Protein AF-A0A8X6SVE3-F1 (afdb_monomer_lite)

Sequence (339 aa):
MFLNIIKLKSNNCYRHTCLKQQTVNIELDIALTDDEPIFHKPRRLPFAERDTVDAQVNKWVENGIVEPCSFPYASQVVTNAFWAKYLSFHLYAVRKCHFPKSIVLPYMDDVIPAANESEGLEYLKNVLEVACDYRLEINFFKCQFLHNTIEFLGHIIENGRLFPSPSKTKAGINYPDLKNIKDIRQFLGLTGYFRKFLPSYSTIARPLSELFRTSFKIITDCDALVKMLSKKELNPRLARWALCLQEFNCTIVHRTGSKMAHVDALSRPSHCMLIQNSVHIQFLKAQQADHQITAIKTLLETTPHDSHIVKNKLLYKTVNVTDLLVVPDEMQANIQKST

pLDDT: mean 71.95, std 15.88, range [24.47, 91.56]

Structure (mmCIF, N/CA/C/O backbone):
data_AF-A0A8X6SVE3-F1
#
_entry.id   AF-A0A8X6SVE3-F1
#
loop_
_atom_site.group_PDB
_atom_site.id
_atom_site.type_symbol
_atom_site.label_atom_id
_atom_site.label_alt_id
_atom_site.label_comp_id
_atom_site.label_asym_id
_atom_site.label_entity_id
_atom_site.label_seq_id
_atom_site.pdbx_PDB_ins_code
_atom_site.Cartn_x
_atom_site.Cartn_y
_atom_site.Cartn_z
_atom_site.occupancy
_atom_site.B_iso_or_equiv
_atom_site.auth_seq_id
_atom_site.auth_comp_id
_atom_site.auth_asym_id
_atom_site.auth_atom_id
_atom_site.pdbx_PDB_model_num
ATOM 1 N N . MET A 1 1 ? -32.637 18.628 19.590 1.00 40.69 1 MET A N 1
ATOM 2 C CA . MET A 1 1 ? -32.093 17.269 19.346 1.00 40.69 1 MET A CA 1
ATOM 3 C C . MET A 1 1 ? -30.567 17.204 19.366 1.00 40.69 1 MET A C 1
ATOM 5 O O . MET A 1 1 ? -30.058 16.324 20.042 1.00 40.69 1 MET A O 1
ATOM 9 N N . PHE A 1 2 ? -29.827 18.150 18.769 1.00 29.88 2 PHE A N 1
ATOM 10 C CA . PHE A 1 2 ? -28.367 18.292 18.979 1.00 29.88 2 PHE A CA 1
ATOM 11 C C . PHE A 1 2 ? -27.959 18.339 20.468 1.00 29.88 2 PHE A C 1
ATOM 13 O O . PHE A 1 2 ? -26.977 17.727 20.878 1.00 29.88 2 PHE A O 1
ATOM 20 N N . LEU A 1 3 ? -28.790 18.971 21.303 1.00 30.09 3 LEU A N 1
ATOM 21 C CA . LEU A 1 3 ? -28.667 18.974 22.766 1.00 30.09 3 LEU A CA 1
ATOM 22 C C . LEU A 1 3 ? -28.686 17.570 23.410 1.00 30.09 3 LEU A C 1
ATOM 24 O O . LEU A 1 3 ? -28.114 17.405 24.480 1.00 30.09 3 LEU A O 1
ATOM 28 N N . ASN A 1 4 ? -29.287 16.551 22.781 1.00 41.62 4 ASN A N 1
ATOM 29 C CA . ASN A 1 4 ? -29.301 15.180 23.315 1.00 41.62 4 ASN A CA 1
ATOM 30 C C . ASN A 1 4 ? -28.007 14.411 23.003 1.00 41.62 4 ASN A C 1
ATOM 32 O O . ASN A 1 4 ? -27.565 13.630 23.839 1.00 41.62 4 ASN A O 1
ATOM 36 N N . ILE A 1 5 ? -27.353 14.681 21.868 1.00 45.59 5 ILE A N 1
ATOM 37 C CA . ILE A 1 5 ? -26.004 14.157 21.576 1.00 45.59 5 ILE A CA 1
ATOM 38 C C . ILE A 1 5 ? -24.988 14.778 22.549 1.00 45.59 5 ILE A C 1
ATOM 40 O O . ILE A 1 5 ? -24.111 14.096 23.072 1.00 45.59 5 ILE A O 1
ATOM 44 N N . ILE A 1 6 ? -25.165 16.058 22.889 1.00 42.84 6 ILE A N 1
ATOM 45 C CA . ILE A 1 6 ? -24.369 16.726 23.929 1.00 42.84 6 ILE A CA 1
ATOM 46 C C . ILE A 1 6 ? -24.675 16.152 25.328 1.00 42.84 6 ILE A C 1
ATOM 48 O O . ILE A 1 6 ? -23.758 16.015 26.132 1.00 42.84 6 ILE A O 1
ATOM 52 N N . LYS A 1 7 ? -25.919 15.740 25.619 1.00 38.53 7 LYS A N 1
ATOM 53 C CA . LYS A 1 7 ? -26.263 15.023 26.867 1.00 38.53 7 LYS A CA 1
ATOM 54 C C . LYS A 1 7 ? -25.687 13.604 26.941 1.00 38.53 7 LYS A C 1
ATOM 56 O O . LYS A 1 7 ? -25.363 13.153 28.034 1.00 38.53 7 LYS A O 1
ATOM 61 N N . LEU A 1 8 ? -25.481 12.907 25.820 1.00 45.22 8 LEU A N 1
ATOM 62 C CA . LEU A 1 8 ? -24.711 11.653 25.830 1.00 45.22 8 LEU A CA 1
ATOM 63 C C . LEU A 1 8 ? -23.275 11.894 26.309 1.00 45.22 8 LEU A C 1
ATOM 65 O O . LEU A 1 8 ? -22.747 11.080 27.054 1.00 45.22 8 LEU A O 1
ATOM 69 N N . LYS A 1 9 ? -22.695 13.059 25.996 1.00 42.47 9 LYS A N 1
ATOM 70 C CA . LYS A 1 9 ? -21.396 13.510 26.520 1.00 42.47 9 LYS A CA 1
ATOM 71 C C . LYS A 1 9 ? -21.379 13.710 28.047 1.00 42.47 9 LYS A C 1
ATOM 73 O O . LYS A 1 9 ? -20.303 13.661 28.634 1.00 42.47 9 LYS A O 1
ATOM 78 N N . SER A 1 10 ? -22.531 13.957 28.691 1.00 37.75 10 SER A N 1
ATOM 79 C CA . SER A 1 10 ? -22.629 14.136 30.153 1.00 37.75 10 SER A CA 1
ATOM 80 C C . SER A 1 10 ? -22.867 12.836 30.922 1.00 37.75 10 SER A C 1
ATOM 82 O O . SER A 1 10 ? -22.587 12.780 32.117 1.00 37.75 10 SER A O 1
ATOM 84 N N . ASN A 1 11 ? -23.352 11.785 30.256 1.00 45.09 11 ASN A N 1
ATOM 85 C CA . ASN A 1 11 ? -23.297 10.438 30.808 1.00 45.09 11 ASN A CA 1
ATOM 86 C C . ASN A 1 11 ? -21.864 9.935 30.601 1.00 45.09 11 ASN A C 1
ATOM 88 O O . ASN A 1 11 ? -21.347 10.001 29.494 1.00 45.09 11 ASN A O 1
ATOM 92 N N . ASN A 1 12 ? -21.210 9.467 31.664 1.00 47.34 12 ASN A N 1
ATOM 93 C CA . ASN A 1 12 ? -19.794 9.063 31.767 1.00 47.34 12 ASN A CA 1
ATOM 94 C C . ASN A 1 12 ? -19.231 8.081 30.699 1.00 47.34 12 ASN A C 1
ATOM 96 O O . ASN A 1 12 ? -18.109 7.606 30.863 1.00 47.34 12 ASN A O 1
ATOM 100 N N . CYS A 1 13 ? -19.975 7.759 29.643 1.00 44.16 13 CYS A N 1
ATOM 101 C CA . CYS A 1 13 ? -19.648 6.826 28.572 1.00 44.16 13 CYS A CA 1
ATOM 102 C C . CYS A 1 13 ? -18.616 7.362 27.567 1.00 44.16 13 CYS A C 1
ATOM 104 O O . CYS A 1 13 ? -17.888 6.575 26.979 1.00 44.16 13 CYS A O 1
ATOM 106 N N . TYR A 1 14 ? -18.508 8.682 27.387 1.00 51.91 14 TYR A N 1
ATOM 107 C CA . TYR A 1 14 ? -17.603 9.280 26.397 1.00 51.91 14 TYR A CA 1
ATOM 108 C C . TYR A 1 14 ? -16.537 10.126 27.081 1.00 51.91 14 TYR A C 1
ATOM 110 O O . TYR A 1 14 ? -16.605 11.358 27.116 1.00 51.91 14 TYR A O 1
ATOM 118 N N . ARG A 1 15 ? -15.557 9.452 27.684 1.00 47.19 15 ARG A N 1
ATOM 119 C CA . ARG A 1 15 ? -14.394 10.122 28.269 1.00 47.19 15 ARG A CA 1
ATOM 120 C C . ARG A 1 15 ? -13.409 10.509 27.172 1.00 47.19 15 ARG A C 1
ATOM 122 O O . ARG A 1 15 ? -13.257 9.826 26.169 1.00 47.19 15 ARG A O 1
ATOM 129 N N . HIS A 1 16 ? -12.706 11.617 27.391 1.00 40.41 16 HIS A N 1
ATOM 130 C CA . HIS A 1 16 ? -11.563 12.013 26.563 1.00 40.41 16 HIS A CA 1
ATOM 131 C C . HIS A 1 16 ? -10.300 11.178 26.857 1.00 40.41 16 HIS A C 1
ATOM 133 O O . HIS A 1 16 ? -9.277 11.359 26.196 1.00 40.41 16 HIS A O 1
ATOM 139 N N . THR A 1 17 ? -10.352 10.291 27.853 1.00 40.97 17 THR A N 1
ATOM 140 C CA . THR A 1 17 ? -9.218 9.529 28.376 1.00 40.97 17 THR A CA 1
ATOM 141 C C . THR A 1 17 ? -9.545 8.043 28.470 1.00 40.97 17 THR A C 1
ATOM 143 O O . THR A 1 17 ? -10.373 7.644 29.285 1.00 40.97 17 THR A O 1
ATOM 146 N N . CYS A 1 18 ? -8.795 7.262 27.687 1.00 44.25 18 CYS A N 1
ATOM 147 C CA . CYS A 1 18 ? -8.863 5.808 27.584 1.00 44.25 18 CYS A CA 1
ATOM 148 C C . CYS A 1 18 ? -8.832 5.091 28.934 1.00 44.25 18 CYS A C 1
ATOM 150 O O . CYS A 1 18 ? -7.817 5.132 29.639 1.00 44.25 18 CYS A O 1
ATOM 152 N N . LEU A 1 19 ? -9.918 4.382 29.257 1.00 52.84 19 LEU A N 1
ATOM 153 C CA . LEU A 1 19 ? -9.938 3.360 30.307 1.00 52.84 19 LEU A CA 1
ATOM 154 C C . LEU A 1 19 ? -9.369 2.048 29.742 1.00 52.84 19 LEU A C 1
ATOM 156 O O . LEU A 1 19 ? -10.085 1.217 29.199 1.00 52.84 19 LEU A O 1
ATOM 160 N N . LYS A 1 20 ? -8.048 1.888 29.853 1.00 57.91 20 LYS A N 1
ATOM 161 C CA . LYS A 1 20 ? -7.236 0.894 29.120 1.00 57.91 20 LYS A CA 1
ATOM 162 C C . LYS A 1 20 ? -7.388 -0.569 29.546 1.00 57.91 20 LYS A C 1
ATOM 164 O O . LYS A 1 20 ? -6.856 -1.441 28.871 1.00 57.91 20 LYS A O 1
ATOM 169 N N . GLN A 1 21 ? -8.112 -0.840 30.625 1.00 57.47 21 GLN A N 1
ATOM 170 C CA . GLN A 1 21 ? -8.409 -2.193 31.084 1.00 57.47 21 GLN A CA 1
ATOM 171 C C . GLN A 1 21 ? -9.889 -2.303 31.397 1.00 57.47 21 GLN A C 1
ATOM 173 O O . GLN A 1 21 ? -10.331 -1.968 32.497 1.00 57.47 21 GLN A O 1
ATOM 178 N N . GLN A 1 22 ? -10.667 -2.767 30.428 1.00 60.31 22 GLN A N 1
ATOM 179 C CA . GLN A 1 22 ? -12.005 -3.267 30.698 1.00 60.31 22 GLN A CA 1
ATOM 180 C C . GLN A 1 22 ? -12.155 -4.577 29.937 1.00 60.31 22 GLN A C 1
ATOM 182 O O . GLN A 1 22 ? -12.068 -4.607 28.713 1.00 60.31 22 GLN A O 1
ATOM 187 N N . THR A 1 23 ? -12.291 -5.671 30.684 1.00 60.09 23 THR A N 1
ATOM 188 C CA . THR A 1 23 ? -12.486 -7.005 30.127 1.00 60.09 23 THR A CA 1
ATOM 189 C C . THR A 1 23 ? -13.794 -7.032 29.348 1.00 60.09 23 THR A C 1
ATOM 191 O O . THR A 1 23 ? -14.868 -6.737 29.874 1.00 60.09 23 THR A O 1
ATOM 194 N N . VAL A 1 24 ? -13.689 -7.365 28.068 1.00 63.72 24 VAL A N 1
ATOM 195 C CA . VAL A 1 24 ? -14.824 -7.700 27.211 1.00 63.72 24 VAL A CA 1
ATOM 196 C C . VAL A 1 24 ? -14.809 -9.220 27.063 1.00 63.72 24 VAL A C 1
ATOM 198 O O . VAL A 1 24 ? -13.735 -9.805 26.971 1.00 63.72 24 VAL A O 1
ATOM 201 N N . ASN A 1 25 ? -15.973 -9.874 27.019 1.00 66.31 25 ASN A N 1
ATOM 202 C CA . ASN A 1 25 ? -16.091 -11.334 26.845 1.00 66.31 25 ASN A CA 1
ATOM 203 C C . ASN A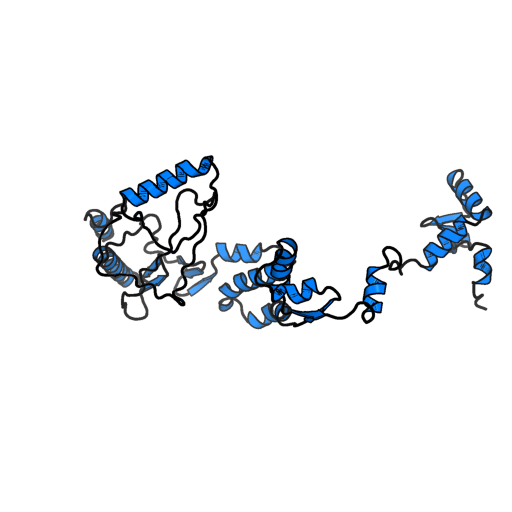 1 25 ? -15.754 -11.796 25.406 1.00 66.31 25 ASN A C 1
ATOM 205 O O . ASN A 1 25 ? -16.429 -12.660 24.846 1.00 66.31 25 ASN A O 1
ATOM 209 N N . ILE A 1 26 ? -14.770 -11.163 24.767 1.00 68.81 26 ILE A N 1
ATOM 210 C CA . ILE A 1 26 ? -14.303 -11.468 23.418 1.00 68.81 26 ILE A CA 1
ATOM 211 C C . ILE A 1 26 ? -12.791 -11.645 23.493 1.00 68.81 26 ILE A C 1
ATOM 213 O O . ILE A 1 26 ? -12.065 -10.695 23.774 1.00 68.81 26 ILE A O 1
ATOM 217 N N . GLU A 1 27 ? -12.333 -12.853 23.190 1.00 73.75 27 GLU A N 1
ATOM 218 C CA . GLU A 1 27 ? -10.917 -13.192 23.092 1.00 73.75 27 GLU A CA 1
ATOM 219 C C . GLU A 1 27 ? -10.523 -13.332 21.616 1.00 73.75 27 GLU A C 1
ATOM 221 O O . GLU A 1 27 ? -11.304 -13.817 20.789 1.00 73.75 27 GLU A O 1
ATOM 226 N N . LEU A 1 28 ? -9.321 -12.866 21.274 1.00 75.38 28 LEU A N 1
ATOM 227 C CA . LEU A 1 28 ? -8.723 -13.096 19.963 1.00 75.38 28 LEU A CA 1
ATOM 228 C C . LEU A 1 28 ? -7.891 -14.373 20.031 1.00 75.38 28 LEU A C 1
ATOM 230 O O . LEU A 1 28 ? -6.825 -14.376 20.640 1.00 75.38 28 LEU A O 1
ATOM 234 N N . ASP A 1 29 ? -8.357 -15.419 19.359 1.00 76.00 29 ASP A N 1
ATOM 235 C CA . ASP A 1 29 ? -7.564 -16.623 19.136 1.00 76.00 29 ASP A CA 1
ATOM 236 C C . ASP A 1 29 ? -6.708 -16.461 17.869 1.00 76.00 29 ASP A C 1
ATOM 238 O O . ASP A 1 29 ? -7.218 -16.110 16.797 1.00 76.00 29 ASP A O 1
ATOM 242 N N . ILE A 1 30 ? -5.396 -16.666 17.998 1.00 75.62 30 ILE A N 1
ATOM 243 C CA . ILE A 1 30 ? -4.425 -16.510 16.909 1.00 75.62 30 ILE A CA 1
ATOM 244 C C . ILE A 1 30 ? -3.962 -17.902 16.482 1.00 75.62 30 ILE A C 1
ATOM 246 O O . ILE A 1 30 ? -3.041 -18.469 17.064 1.00 75.62 30 ILE A O 1
ATOM 250 N N . ALA A 1 31 ? -4.570 -18.433 15.422 1.00 79.81 31 ALA A N 1
ATOM 251 C CA . ALA A 1 31 ? -4.135 -19.684 14.811 1.00 79.81 31 ALA A CA 1
ATOM 252 C C . ALA A 1 31 ? -2.844 -19.476 13.999 1.00 79.81 31 ALA A C 1
ATOM 254 O O . ALA A 1 31 ? -2.816 -18.682 13.052 1.00 79.81 31 ALA A O 1
ATOM 255 N N . LEU A 1 32 ? -1.780 -20.195 14.361 1.00 77.62 32 LEU A N 1
ATOM 256 C CA . LEU A 1 32 ? -0.505 -20.186 13.642 1.00 77.62 32 LEU A CA 1
ATOM 257 C C . LEU A 1 32 ? -0.531 -21.163 12.455 1.00 77.62 32 LEU A C 1
ATOM 259 O O . LEU A 1 32 ? -1.343 -22.083 12.400 1.00 77.62 32 LEU A O 1
ATOM 263 N N . THR A 1 33 ? 0.339 -20.927 11.468 1.00 81.88 33 THR A N 1
ATOM 264 C CA . THR A 1 33 ? 0.497 -21.837 10.313 1.00 81.88 33 THR A CA 1
ATOM 265 C C . THR A 1 33 ? 1.420 -23.008 10.650 1.00 81.88 33 THR A C 1
ATOM 267 O O . THR A 1 33 ? 1.195 -24.123 10.186 1.00 81.88 33 THR A O 1
ATOM 270 N N . ASP A 1 34 ? 2.435 -22.747 11.469 1.00 79.31 34 ASP A N 1
ATOM 271 C CA . ASP A 1 34 ? 3.370 -23.701 12.044 1.00 79.31 34 ASP A CA 1
ATOM 272 C C . ASP A 1 34 ? 3.655 -23.329 13.509 1.00 79.31 34 ASP A C 1
ATOM 274 O O . ASP A 1 34 ? 3.564 -22.167 13.905 1.00 79.31 34 ASP A O 1
ATOM 278 N N . ASP A 1 35 ? 3.992 -24.331 14.323 1.00 78.25 35 ASP A N 1
ATOM 279 C CA . ASP A 1 35 ? 4.307 -24.157 15.749 1.00 78.25 35 ASP A CA 1
ATOM 280 C C . ASP A 1 35 ? 5.811 -23.917 15.991 1.00 78.25 35 ASP A C 1
ATOM 282 O O . ASP A 1 35 ? 6.306 -24.064 17.111 1.00 78.25 35 ASP A O 1
ATOM 286 N N . GLU A 1 36 ? 6.572 -23.577 14.944 1.00 84.25 36 GLU A N 1
ATOM 287 C CA . GLU A 1 36 ? 8.003 -23.299 15.066 1.00 84.25 36 GLU A CA 1
ATOM 288 C C . GLU A 1 36 ? 8.230 -21.891 15.647 1.00 84.25 36 GLU A C 1
ATOM 290 O O . GLU A 1 36 ? 7.906 -20.885 15.009 1.00 84.25 36 GLU A O 1
ATOM 295 N N . PRO A 1 37 ? 8.823 -21.767 16.850 1.00 82.12 37 PRO A N 1
ATOM 296 C CA . PRO A 1 37 ? 8.980 -20.472 17.484 1.00 82.12 37 PRO A CA 1
ATOM 297 C C . PRO A 1 37 ? 10.020 -19.610 16.769 1.00 82.12 37 PRO A C 1
ATOM 299 O O . PRO A 1 37 ? 11.183 -19.988 16.610 1.00 82.12 37 PRO A O 1
ATOM 302 N N . ILE A 1 38 ? 9.613 -18.396 16.399 1.00 78.19 38 ILE A N 1
ATOM 303 C CA . ILE A 1 38 ? 10.491 -17.416 15.760 1.00 78.19 38 ILE A CA 1
ATOM 304 C C . ILE A 1 38 ? 11.012 -16.433 16.811 1.00 78.19 38 ILE A C 1
ATOM 306 O O . ILE A 1 38 ? 10.259 -15.640 17.383 1.00 78.19 38 ILE A O 1
ATOM 310 N N . PHE A 1 39 ? 12.331 -16.448 17.023 1.00 81.56 39 PHE A N 1
ATOM 311 C CA . PHE A 1 39 ? 13.022 -15.529 17.926 1.00 81.56 39 PHE A CA 1
ATOM 312 C C . PHE A 1 39 ? 13.931 -14.558 17.165 1.00 81.56 39 PHE A C 1
ATOM 314 O O . PHE A 1 39 ? 14.940 -14.944 16.566 1.00 81.56 39 PHE A O 1
ATOM 321 N N . HIS A 1 40 ? 13.629 -13.264 17.259 1.00 77.50 40 HIS A N 1
ATOM 322 C CA . HIS A 1 40 ? 14.499 -12.194 16.784 1.00 77.50 40 HIS A CA 1
ATOM 323 C C . HIS A 1 40 ? 15.117 -11.423 17.951 1.00 77.50 40 HIS A C 1
ATOM 325 O O . HIS A 1 40 ? 14.419 -10.832 18.771 1.00 77.50 40 HIS A O 1
ATOM 331 N N . LYS A 1 41 ? 16.456 -11.355 17.983 1.00 77.38 41 LYS A N 1
ATOM 332 C CA . LYS A 1 41 ? 17.179 -10.525 18.959 1.00 77.38 41 LYS A CA 1
ATOM 333 C C . LYS A 1 41 ? 16.781 -9.043 18.813 1.00 77.38 41 LYS A C 1
ATOM 335 O O . LYS A 1 41 ? 16.736 -8.554 17.678 1.00 77.38 41 LYS A O 1
ATOM 340 N N . PRO A 1 42 ? 16.572 -8.305 19.921 1.00 76.38 42 PRO A N 1
ATOM 341 C CA . PRO A 1 42 ? 16.283 -6.875 19.871 1.00 76.38 42 PRO A CA 1
ATOM 342 C C . PRO A 1 42 ? 17.397 -6.083 19.175 1.00 76.38 42 PRO A C 1
ATOM 344 O O . PRO A 1 42 ? 18.589 -6.350 19.360 1.00 76.38 42 PRO A O 1
ATOM 347 N N . ARG A 1 43 ? 17.018 -5.066 18.394 1.00 77.06 43 ARG A N 1
ATOM 348 C CA . ARG A 1 43 ? 17.974 -4.112 17.817 1.00 77.06 43 ARG A CA 1
ATOM 349 C C . ARG A 1 43 ? 18.540 -3.229 18.933 1.00 77.06 43 ARG A C 1
ATOM 351 O O . ARG A 1 43 ? 17.814 -2.804 19.826 1.00 77.06 43 ARG A O 1
ATOM 358 N N . ARG A 1 44 ? 19.835 -2.898 18.861 1.00 80.81 44 ARG A N 1
ATOM 359 C CA . ARG A 1 44 ? 20.429 -1.881 19.743 1.00 80.81 44 ARG A CA 1
ATOM 360 C C . ARG A 1 44 ? 19.784 -0.523 19.459 1.00 80.81 44 ARG A C 1
ATOM 362 O O . ARG A 1 44 ? 19.976 0.017 18.373 1.00 80.81 44 ARG A O 1
ATOM 369 N N . LEU A 1 45 ? 19.053 0.014 20.432 1.00 77.69 45 LEU A N 1
ATOM 370 C CA . LEU A 1 45 ? 18.478 1.355 20.347 1.00 77.69 45 LEU A CA 1
ATOM 371 C C . LEU A 1 45 ? 19.552 2.430 20.595 1.00 77.69 45 LEU A C 1
ATOM 373 O O . LEU A 1 45 ? 20.395 2.232 21.489 1.00 77.69 45 LEU A O 1
ATOM 377 N N . PRO A 1 46 ? 19.526 3.548 19.840 1.00 81.56 46 PRO A N 1
ATOM 378 C CA . PRO A 1 46 ? 20.313 4.741 20.139 1.00 81.56 46 PRO A CA 1
ATOM 379 C C . PRO A 1 46 ? 20.061 5.226 21.568 1.00 81.56 46 PRO A C 1
ATOM 381 O O . PRO A 1 46 ? 18.943 5.126 22.067 1.00 81.56 46 PRO A O 1
ATOM 384 N N . PHE A 1 47 ? 21.084 5.783 22.222 1.00 83.12 47 PHE A N 1
ATOM 385 C CA . PHE A 1 47 ? 20.974 6.236 23.616 1.00 83.12 47 PHE A CA 1
ATOM 386 C C . PHE A 1 47 ? 19.842 7.257 23.809 1.00 83.12 47 PHE A C 1
ATOM 388 O O . PHE A 1 47 ? 19.062 7.123 24.739 1.00 83.12 47 PHE A O 1
ATOM 395 N N . ALA A 1 48 ? 19.684 8.191 22.865 1.00 81.25 48 ALA A N 1
ATOM 396 C CA . ALA A 1 48 ? 18.638 9.215 22.901 1.00 81.25 48 ALA A CA 1
ATOM 397 C C . ALA A 1 48 ? 17.201 8.661 22.856 1.00 81.25 48 ALA A C 1
ATOM 399 O O . ALA A 1 48 ? 16.273 9.341 23.279 1.00 81.25 48 ALA A O 1
ATOM 400 N N . GLU A 1 49 ? 17.001 7.451 22.327 1.00 79.00 49 GLU A N 1
ATOM 401 C CA . GLU A 1 49 ? 15.669 6.858 22.172 1.00 79.00 49 GLU A CA 1
ATOM 402 C C . GLU A 1 49 ? 15.330 5.865 23.288 1.00 79.00 49 GLU A C 1
ATOM 404 O O . GLU A 1 49 ? 14.149 5.595 23.503 1.00 79.00 49 GLU A O 1
ATOM 409 N N . ARG A 1 50 ? 16.324 5.346 24.025 1.00 81.69 50 ARG A N 1
ATOM 410 C CA . ARG A 1 50 ? 16.089 4.350 25.087 1.00 81.69 50 ARG A CA 1
ATOM 411 C C . ARG A 1 50 ? 15.145 4.869 26.153 1.00 81.69 50 ARG A C 1
ATOM 413 O O . ARG A 1 50 ? 14.107 4.258 26.363 1.00 81.69 50 ARG A O 1
ATOM 420 N N . ASP A 1 51 ? 15.441 6.037 26.713 1.00 84.62 51 ASP A N 1
ATOM 421 C CA . ASP A 1 51 ? 14.638 6.618 27.792 1.00 84.62 51 ASP A CA 1
ATOM 422 C C . ASP A 1 51 ? 13.179 6.828 27.358 1.00 84.62 51 ASP A C 1
ATOM 424 O O . ASP A 1 51 ? 12.246 6.595 28.125 1.00 84.62 51 ASP A O 1
ATOM 428 N N . THR A 1 52 ? 12.963 7.216 26.095 1.00 84.50 52 THR A N 1
ATOM 429 C CA . THR A 1 52 ? 11.612 7.412 25.546 1.00 84.50 52 THR A CA 1
ATOM 430 C C . THR A 1 52 ? 10.858 6.099 25.350 1.00 84.50 52 THR A C 1
ATOM 432 O O . THR A 1 52 ? 9.667 6.026 25.658 1.00 84.50 52 THR A O 1
ATOM 435 N N . VAL A 1 53 ? 11.541 5.060 24.862 1.00 83.00 53 VAL A N 1
ATOM 436 C CA . VAL A 1 53 ? 10.956 3.729 24.674 1.00 83.00 53 VAL A CA 1
ATOM 437 C C . VAL A 1 53 ? 10.646 3.100 26.027 1.00 83.00 53 VAL A C 1
ATOM 439 O O . VAL A 1 53 ? 9.521 2.648 26.226 1.00 83.00 53 VAL A O 1
ATOM 442 N N . ASP A 1 54 ? 11.584 3.144 26.969 1.00 85.62 54 ASP A N 1
ATOM 443 C CA . ASP A 1 54 ? 11.423 2.573 28.306 1.00 85.62 54 ASP A CA 1
ATOM 444 C C . ASP A 1 54 ? 10.286 3.267 29.067 1.00 85.62 54 ASP A C 1
ATOM 446 O O . ASP A 1 54 ? 9.413 2.596 29.615 1.00 85.62 54 ASP A O 1
ATOM 450 N N . ALA A 1 55 ? 10.199 4.602 29.017 1.00 87.00 55 ALA A N 1
ATOM 451 C CA . ALA A 1 55 ? 9.080 5.340 29.608 1.00 87.00 55 ALA A CA 1
ATOM 452 C C . ALA A 1 55 ? 7.723 4.938 29.000 1.00 87.00 55 ALA A C 1
ATOM 454 O O . ALA A 1 55 ? 6.721 4.832 29.710 1.00 87.00 55 ALA A O 1
ATOM 455 N N . GLN A 1 56 ? 7.673 4.697 27.688 1.00 84.19 56 GLN A N 1
ATOM 456 C CA . GLN A 1 56 ? 6.445 4.303 27.003 1.00 84.19 56 GLN A CA 1
ATOM 457 C C . GLN A 1 56 ? 6.046 2.849 27.302 1.00 84.19 56 GLN A C 1
ATOM 459 O O . GLN A 1 56 ? 4.855 2.575 27.475 1.00 84.19 56 GLN A O 1
ATOM 464 N N . VAL A 1 57 ? 7.017 1.937 27.394 1.00 84.88 57 VAL A N 1
ATOM 465 C CA . VAL A 1 57 ? 6.797 0.541 27.795 1.00 84.88 57 VAL A CA 1
ATOM 466 C C . VAL A 1 57 ? 6.335 0.480 29.247 1.00 84.88 57 VAL A C 1
ATOM 468 O O . VAL A 1 57 ? 5.301 -0.126 29.511 1.00 84.88 57 VAL A O 1
ATOM 471 N N . ASN A 1 58 ? 7.008 1.183 30.162 1.00 87.44 58 ASN A N 1
ATOM 472 C CA . ASN A 1 58 ? 6.603 1.271 31.569 1.00 87.44 58 ASN A CA 1
ATOM 473 C C . ASN A 1 58 ? 5.178 1.804 31.697 1.00 87.44 58 ASN A C 1
ATOM 475 O O . ASN A 1 58 ? 4.353 1.217 32.388 1.00 87.44 58 ASN A O 1
ATOM 479 N N . LYS A 1 59 ? 4.837 2.837 30.923 1.00 85.88 59 LYS A N 1
ATOM 480 C CA . LYS A 1 59 ? 3.466 3.338 30.847 1.00 85.88 59 LYS A CA 1
ATOM 481 C C . LYS A 1 59 ? 2.477 2.276 30.361 1.00 85.88 59 LYS A C 1
ATOM 483 O O . LYS A 1 59 ? 1.331 2.293 30.797 1.00 85.88 59 LYS A O 1
ATOM 488 N N . TRP A 1 60 ? 2.827 1.387 29.432 1.00 83.56 60 TRP A N 1
ATOM 489 C CA . TRP A 1 60 ? 1.925 0.294 29.041 1.00 83.56 60 TRP A CA 1
ATOM 490 C C . TRP A 1 60 ? 1.818 -0.794 30.098 1.00 83.56 60 TRP A C 1
ATOM 492 O O . TRP A 1 60 ? 0.722 -1.318 30.256 1.00 83.56 60 TRP A O 1
ATOM 502 N N . VAL A 1 61 ? 2.899 -1.087 30.821 1.00 85.00 61 VAL A N 1
ATOM 503 C CA . VAL A 1 61 ? 2.896 -2.033 31.946 1.00 85.00 61 VAL A CA 1
ATOM 504 C C . VAL A 1 61 ? 2.025 -1.506 33.086 1.00 85.00 61 VAL A C 1
ATOM 506 O O . VAL A 1 61 ? 1.137 -2.209 33.550 1.00 85.00 61 VAL A O 1
ATOM 509 N N . GLU A 1 62 ? 2.190 -0.241 33.477 1.00 87.00 62 GLU A N 1
ATOM 510 C CA . GLU A 1 62 ? 1.355 0.425 34.490 1.00 87.00 62 GLU A CA 1
ATOM 511 C C . GLU A 1 62 ? -0.121 0.477 34.085 1.00 87.00 62 GLU A C 1
ATOM 513 O O . GLU A 1 62 ? -1.010 0.328 34.916 1.00 87.00 62 GLU A O 1
ATOM 518 N N . ASN A 1 63 ? -0.387 0.676 32.791 1.00 79.19 63 ASN A N 1
ATOM 519 C CA . ASN A 1 63 ? -1.743 0.633 32.246 1.00 79.19 63 ASN A CA 1
ATOM 520 C C . ASN A 1 63 ? -2.239 -0.799 31.974 1.00 79.19 63 ASN A C 1
ATOM 522 O O . ASN A 1 63 ? -3.342 -0.945 31.451 1.00 79.19 63 ASN A O 1
ATOM 526 N N . GLY A 1 64 ? -1.419 -1.821 32.240 1.00 78.38 64 GLY A N 1
ATOM 527 C CA . GLY A 1 64 ? -1.700 -3.234 32.001 1.00 78.38 64 GLY A CA 1
ATOM 528 C C . GLY A 1 64 ? -2.125 -3.579 30.571 1.00 78.38 64 GLY A C 1
ATOM 529 O O . GLY A 1 64 ? -2.961 -4.456 30.374 1.00 78.38 64 GLY A O 1
ATOM 530 N N . ILE A 1 65 ? -1.569 -2.866 29.584 1.00 79.50 65 ILE A N 1
ATOM 531 C CA . ILE A 1 65 ? -1.691 -3.172 28.147 1.00 79.50 65 ILE A CA 1
ATOM 532 C C . ILE A 1 65 ? -0.714 -4.288 27.755 1.00 79.50 65 ILE A C 1
ATOM 534 O O . ILE A 1 65 ? -1.009 -5.092 26.877 1.00 79.50 65 ILE A O 1
ATOM 538 N N . VAL A 1 66 ? 0.466 -4.304 28.379 1.00 82.69 66 VAL A N 1
ATOM 539 C CA . VAL A 1 66 ? 1.496 -5.327 28.176 1.00 82.69 66 VAL A CA 1
ATOM 540 C C . VAL A 1 66 ? 1.963 -5.836 29.528 1.00 82.69 66 VAL A C 1
ATOM 542 O O . VAL A 1 66 ? 1.993 -5.081 30.499 1.00 82.69 66 VAL A O 1
ATOM 545 N N . GLU A 1 67 ? 2.375 -7.094 29.575 1.00 85.06 67 GLU A N 1
ATOM 546 C CA . GLU A 1 67 ? 2.931 -7.718 30.770 1.00 85.06 67 GLU A CA 1
ATOM 547 C C . GLU A 1 67 ? 4.299 -8.346 30.473 1.00 85.06 67 GLU A C 1
ATOM 549 O O . GLU A 1 67 ? 4.559 -8.773 29.340 1.00 85.06 67 GLU A O 1
ATOM 554 N N . PRO A 1 68 ? 5.205 -8.403 31.464 1.00 87.81 68 PRO A N 1
ATOM 555 C CA . PRO A 1 68 ? 6.428 -9.179 31.338 1.00 87.81 68 PRO A CA 1
ATOM 556 C C . PRO A 1 68 ? 6.085 -10.657 31.129 1.00 87.81 68 PRO A C 1
ATOM 558 O O . PRO A 1 68 ? 5.387 -11.257 31.941 1.00 87.81 68 PRO A O 1
ATOM 561 N N . CYS A 1 69 ? 6.611 -11.257 30.066 1.00 85.56 69 CYS A N 1
ATOM 562 C CA . CYS A 1 69 ? 6.394 -12.664 29.754 1.00 85.56 69 CYS A CA 1
ATOM 563 C C . CYS A 1 69 ? 7.718 -13.375 29.451 1.00 85.56 69 CYS A C 1
ATOM 565 O O . CYS A 1 69 ? 8.700 -12.762 29.029 1.00 85.56 69 CYS A O 1
ATOM 567 N N . SER A 1 70 ? 7.731 -14.690 29.669 1.00 86.12 70 SER A N 1
ATOM 568 C CA . SER A 1 70 ? 8.817 -15.578 29.255 1.00 86.12 70 SER A CA 1
ATOM 569 C C . SER A 1 70 ? 8.271 -16.516 28.185 1.00 86.12 70 SER A C 1
ATOM 571 O O . SER A 1 70 ? 7.604 -17.499 28.499 1.00 86.12 70 SER A O 1
ATOM 573 N N . PHE A 1 71 ? 8.492 -16.166 26.918 1.00 81.75 71 PHE A N 1
ATOM 574 C CA . PHE A 1 71 ? 7.973 -16.892 25.758 1.00 81.75 71 PHE A CA 1
ATOM 575 C C . PHE A 1 71 ? 9.088 -17.142 24.730 1.00 81.75 71 PHE A C 1
ATOM 577 O O . PHE A 1 71 ? 10.011 -16.332 24.617 1.00 81.75 71 PHE A O 1
ATOM 584 N N . PRO A 1 72 ? 9.019 -18.240 23.954 1.00 81.75 72 PRO A N 1
ATOM 585 C CA . PRO A 1 72 ? 10.028 -18.554 22.941 1.00 81.75 72 PRO A CA 1
ATOM 586 C C . PRO A 1 72 ? 9.936 -17.662 21.687 1.00 81.75 72 PRO A C 1
ATOM 588 O O . PRO A 1 72 ? 10.865 -17.641 20.882 1.00 81.75 72 PRO A O 1
ATOM 591 N N . TYR A 1 73 ? 8.847 -16.904 21.527 1.00 81.12 73 TYR A N 1
ATOM 592 C CA . TYR A 1 73 ? 8.638 -15.966 20.424 1.00 81.12 73 TYR A CA 1
ATOM 593 C C . TYR A 1 73 ? 9.146 -14.568 20.788 1.00 81.12 73 TYR A C 1
ATOM 595 O O . TYR A 1 73 ? 8.864 -14.064 21.875 1.00 81.12 73 TYR A O 1
ATOM 603 N N . ALA A 1 74 ? 9.846 -13.907 19.863 1.00 79.44 74 ALA A N 1
ATOM 604 C CA . ALA A 1 74 ? 10.236 -12.506 20.034 1.00 79.44 74 ALA A CA 1
ATOM 605 C C . ALA A 1 74 ? 10.347 -11.775 18.692 1.00 79.44 74 ALA A C 1
ATOM 607 O O . ALA A 1 74 ? 10.974 -12.269 17.754 1.00 79.44 74 ALA A O 1
ATOM 608 N N . SER A 1 75 ? 9.801 -10.558 18.625 1.00 78.06 75 SER A N 1
ATOM 609 C CA . SER A 1 75 ? 9.910 -9.663 17.466 1.00 78.06 75 SER A CA 1
ATOM 610 C C . SER A 1 75 ? 10.707 -8.400 17.804 1.00 78.06 75 SER A C 1
ATOM 612 O O . SER A 1 75 ? 10.815 -7.999 18.963 1.00 78.06 75 SER A O 1
ATOM 614 N N . GLN A 1 76 ? 11.293 -7.763 16.788 1.00 75.25 76 GLN A N 1
ATOM 615 C CA . GLN A 1 76 ? 12.087 -6.546 16.970 1.00 75.25 76 GLN A CA 1
ATOM 616 C C . GLN A 1 76 ? 11.188 -5.331 17.217 1.00 75.25 76 GLN A C 1
ATOM 618 O O . GLN A 1 76 ? 10.261 -5.074 16.453 1.00 75.25 76 GLN A O 1
ATOM 623 N N . VAL A 1 77 ? 11.540 -4.512 18.209 1.00 70.94 77 VAL A N 1
ATOM 624 C CA . VAL A 1 77 ? 10.957 -3.176 18.389 1.00 70.94 77 VAL A CA 1
ATOM 625 C C . VAL A 1 77 ? 11.709 -2.179 17.504 1.00 70.94 77 VAL A C 1
ATOM 627 O O . VAL A 1 77 ? 12.943 -2.137 17.513 1.00 70.94 77 VAL A O 1
ATOM 630 N N . VAL A 1 78 ? 10.974 -1.388 16.721 1.00 68.00 78 VAL A N 1
ATOM 631 C CA . VAL A 1 78 ? 11.531 -0.344 15.849 1.00 68.00 78 VAL A CA 1
ATOM 632 C C . VAL A 1 78 ? 10.915 0.999 16.219 1.00 68.00 78 VAL A C 1
ATOM 634 O O . VAL A 1 78 ? 9.695 1.149 16.256 1.00 68.00 78 VAL A O 1
ATOM 637 N N . THR A 1 79 ? 11.770 1.981 16.472 1.00 62.19 79 THR A N 1
ATOM 638 C CA . THR A 1 79 ? 11.414 3.383 16.675 1.00 62.19 79 THR A CA 1
ATOM 639 C C . THR A 1 79 ? 11.336 4.074 15.314 1.00 62.19 79 THR A C 1
ATOM 641 O O . THR A 1 79 ? 12.243 3.969 14.491 1.00 62.19 79 THR A O 1
ATOM 644 N N . ASN A 1 80 ? 10.228 4.758 15.028 1.00 55.22 80 ASN A N 1
ATOM 645 C CA . ASN A 1 80 ? 10.091 5.573 13.820 1.00 55.22 80 ASN A CA 1
ATOM 646 C C . ASN A 1 80 ? 10.112 7.046 14.236 1.00 55.22 80 ASN A C 1
ATOM 648 O O . ASN A 1 80 ? 9.262 7.456 15.021 1.00 55.22 80 ASN A O 1
ATOM 652 N N . ALA A 1 81 ? 11.025 7.860 13.696 1.00 45.12 81 ALA A N 1
ATOM 653 C CA . ALA A 1 81 ? 11.182 9.273 14.078 1.00 45.12 81 ALA A CA 1
ATOM 654 C C . ALA A 1 81 ? 9.906 10.121 13.867 1.00 45.12 81 ALA A C 1
ATOM 656 O O . ALA A 1 81 ? 9.671 11.086 14.585 1.00 45.12 81 ALA A O 1
ATOM 657 N N . PHE A 1 82 ? 9.039 9.727 12.926 1.00 38.09 82 PHE A N 1
ATOM 658 C CA . PHE A 1 82 ? 7.740 10.372 12.674 1.00 38.09 82 PHE A CA 1
ATOM 659 C C . PHE A 1 82 ? 6.615 9.898 13.617 1.00 38.09 82 PHE A C 1
ATOM 661 O O . PHE A 1 82 ? 5.566 10.528 13.710 1.00 38.09 82 PHE A O 1
ATOM 668 N N . TRP A 1 83 ? 6.844 8.789 14.325 1.00 32.56 83 TRP A N 1
ATOM 669 C CA . TRP A 1 83 ? 5.886 8.089 15.187 1.00 32.56 83 TRP A CA 1
ATOM 670 C C . TRP A 1 83 ? 6.457 7.818 16.583 1.00 32.56 83 TRP A C 1
ATOM 672 O O . TRP A 1 83 ? 5.962 6.940 17.286 1.00 32.56 83 TRP A O 1
ATOM 682 N N . ALA A 1 84 ? 7.466 8.578 17.023 1.00 26.84 84 ALA A N 1
ATOM 683 C CA . ALA A 1 84 ? 8.189 8.383 18.287 1.00 26.84 84 ALA A CA 1
ATOM 684 C C . ALA A 1 84 ? 7.327 8.555 19.566 1.00 26.84 84 ALA A C 1
ATOM 686 O O . ALA A 1 84 ? 7.852 8.655 20.668 1.00 26.84 84 ALA A O 1
ATOM 687 N N . LYS A 1 85 ? 5.994 8.578 19.438 1.00 33.25 85 LYS A N 1
ATOM 688 C CA . LYS A 1 85 ? 5.022 8.544 20.538 1.00 33.25 85 LYS A CA 1
ATOM 689 C C . LYS A 1 85 ? 4.117 7.306 20.563 1.00 33.25 85 LYS A C 1
ATOM 691 O O . LYS A 1 85 ? 3.422 7.130 21.556 1.00 33.25 85 LYS A O 1
ATOM 696 N N . TYR A 1 86 ? 4.094 6.456 19.530 1.00 32.97 86 TYR A N 1
ATOM 697 C CA . TYR A 1 86 ? 3.135 5.346 19.458 1.00 32.97 86 TYR A CA 1
ATOM 698 C C . TYR A 1 86 ? 3.736 4.110 18.775 1.00 32.97 86 TYR A C 1
ATOM 700 O O . TYR A 1 86 ? 3.940 4.094 17.563 1.00 32.97 86 TYR A O 1
ATOM 708 N N . LEU A 1 87 ? 3.978 3.046 19.548 1.00 29.38 87 LEU A N 1
ATOM 709 C CA . LEU A 1 87 ? 4.169 1.701 18.999 1.00 29.38 87 LEU A CA 1
ATOM 710 C C . LEU A 1 87 ? 2.815 1.218 18.483 1.00 29.38 87 LEU A C 1
ATOM 712 O O . LEU A 1 87 ? 1.824 1.216 19.211 1.00 29.38 87 LEU A O 1
ATOM 716 N N . SER A 1 88 ? 2.766 0.881 17.200 1.00 24.47 88 SER A N 1
ATOM 717 C CA . SER A 1 88 ? 1.527 0.494 16.534 1.00 24.47 88 SER A CA 1
ATOM 718 C C . SER A 1 88 ? 1.335 -1.018 16.620 1.00 24.47 88 SER A C 1
ATOM 720 O O . SER A 1 88 ? 2.011 -1.761 15.916 1.00 24.47 88 SER A O 1
ATOM 722 N N . PHE A 1 89 ? 0.384 -1.459 17.440 1.00 27.09 89 PHE A N 1
ATOM 723 C CA . PHE A 1 89 ? -0.256 -2.767 17.309 1.00 27.09 89 PHE A CA 1
ATOM 724 C C . PHE A 1 89 ? -1.593 -2.554 16.593 1.00 27.09 89 PHE A C 1
ATOM 726 O O . PHE A 1 89 ? -2.438 -1.801 17.068 1.00 27.09 89 PHE A O 1
ATOM 733 N N . HIS A 1 90 ? -1.755 -3.146 15.409 1.00 26.80 90 HIS A N 1
ATOM 734 C CA . HIS A 1 90 ? -3.022 -3.135 14.675 1.00 26.80 90 HIS A CA 1
ATOM 735 C C . HIS A 1 90 ? -3.865 -4.320 15.142 1.00 26.80 90 HIS A C 1
ATOM 737 O O . HIS A 1 90 ? -3.513 -5.464 14.859 1.00 26.80 90 HIS A O 1
ATOM 743 N N . LEU A 1 91 ? -4.976 -4.052 15.827 1.00 27.56 91 LEU A N 1
ATOM 744 C CA . LEU A 1 91 ? -5.942 -5.076 16.211 1.00 27.56 91 LEU A CA 1
ATOM 745 C C . LEU A 1 91 ? -7.320 -4.738 15.645 1.00 27.56 91 LEU A C 1
ATOM 747 O O . LEU A 1 91 ? -7.815 -3.621 15.740 1.00 27.56 91 LEU A O 1
ATOM 751 N N . TYR A 1 92 ? -7.890 -5.742 14.990 1.00 30.30 92 TYR A N 1
ATOM 752 C CA . TYR A 1 92 ? -9.109 -5.701 14.197 1.00 30.30 92 TYR A CA 1
ATOM 753 C C . TYR A 1 92 ? -10.303 -5.987 15.114 1.00 30.30 92 TYR A C 1
ATOM 755 O O . TYR A 1 92 ? -10.471 -7.123 15.552 1.00 30.30 92 TYR A O 1
ATOM 763 N N . ALA A 1 93 ? -11.150 -4.996 15.396 1.00 29.58 93 ALA A N 1
ATOM 764 C CA . ALA A 1 93 ? -12.280 -5.194 16.307 1.00 29.58 93 ALA A CA 1
ATOM 765 C C . ALA A 1 93 ? -13.564 -4.476 15.866 1.00 29.58 93 ALA A C 1
ATOM 767 O O . ALA A 1 93 ? -14.142 -3.729 16.637 1.00 29.58 93 ALA A O 1
ATOM 768 N N . VAL A 1 94 ? -14.063 -4.726 14.645 1.00 33.38 94 VAL A N 1
ATOM 769 C CA . VAL A 1 94 ? -15.460 -4.373 14.271 1.00 33.38 94 VAL A CA 1
ATOM 770 C C . VAL A 1 94 ? -16.087 -5.397 13.303 1.00 33.38 94 VAL A C 1
ATOM 772 O O . VAL A 1 94 ? -16.967 -5.085 12.508 1.00 33.38 94 VAL A O 1
ATOM 775 N N . ARG A 1 95 ? -15.647 -6.664 13.308 1.00 35.59 95 ARG A N 1
ATOM 776 C CA . ARG A 1 95 ? -16.124 -7.650 12.309 1.00 35.59 95 ARG A CA 1
ATOM 777 C C . ARG A 1 95 ? -17.398 -8.411 12.707 1.00 35.59 95 ARG A C 1
ATOM 779 O O . ARG A 1 95 ? -17.863 -9.241 11.933 1.00 35.59 95 ARG A O 1
ATOM 786 N N . LYS A 1 96 ? -17.971 -8.156 13.891 1.00 32.41 96 LYS A N 1
ATOM 787 C CA . LYS A 1 96 ? -19.031 -9.008 14.466 1.00 32.41 96 LYS A CA 1
ATOM 788 C C . LYS A 1 96 ? -20.303 -8.280 14.914 1.00 32.41 96 LYS A C 1
ATOM 790 O O . LYS A 1 96 ? -21.045 -8.821 15.722 1.00 32.41 96 LYS A O 1
ATOM 795 N N . CYS A 1 97 ? -20.594 -7.100 14.370 1.00 38.25 97 CYS A N 1
ATOM 796 C CA . CYS A 1 97 ? -21.923 -6.500 14.512 1.00 38.25 97 CYS A CA 1
ATOM 797 C C . CYS A 1 97 ? -22.747 -6.828 13.264 1.00 38.25 97 CYS A C 1
ATOM 799 O O . CYS A 1 97 ? -22.437 -6.374 12.163 1.00 38.25 97 CYS A O 1
ATOM 801 N N . HIS A 1 98 ? -23.765 -7.673 13.430 1.00 36.44 98 HIS A N 1
ATOM 802 C CA . HIS A 1 98 ? -24.680 -8.079 12.366 1.00 36.44 98 HIS A CA 1
ATOM 803 C C . HIS A 1 98 ? -25.673 -6.938 12.093 1.00 36.44 98 HIS A C 1
ATOM 805 O O . HIS A 1 98 ? -26.839 -7.005 12.468 1.00 36.44 98 HIS A O 1
ATOM 811 N N . PHE A 1 99 ? -25.200 -5.852 11.480 1.00 46.00 99 PHE A N 1
ATOM 812 C CA . PHE A 1 99 ? -26.095 -4.843 10.927 1.00 46.00 99 PHE A CA 1
ATOM 813 C C . PHE A 1 99 ? -26.771 -5.430 9.676 1.00 46.00 99 PHE A C 1
ATOM 815 O O . PHE A 1 99 ? -26.098 -6.106 8.887 1.00 46.00 99 PHE A O 1
ATOM 822 N N . PRO A 1 100 ? -28.081 -5.212 9.461 1.00 40.50 100 PRO A N 1
ATOM 823 C CA . PRO A 1 100 ? -28.720 -5.583 8.204 1.00 40.50 100 PRO A CA 1
ATOM 824 C C . PRO A 1 100 ? -27.923 -4.990 7.030 1.00 40.50 100 PRO A C 1
ATOM 826 O O . PRO A 1 100 ? -27.472 -3.848 7.077 1.00 40.50 100 PRO A O 1
ATOM 829 N N . LYS A 1 101 ? -27.707 -5.836 6.018 1.00 40.75 101 LYS A N 1
ATOM 830 C CA . LYS A 1 101 ? -26.661 -5.861 4.971 1.00 40.75 101 LYS A CA 1
ATOM 831 C C . LYS A 1 101 ? -26.224 -4.576 4.229 1.00 40.75 101 LYS A C 1
ATOM 833 O O . LYS A 1 101 ? -25.449 -4.725 3.288 1.00 40.75 101 LYS A O 1
ATOM 838 N N . SER A 1 102 ? -26.638 -3.353 4.553 1.00 49.78 102 SER A N 1
ATOM 839 C CA . SER A 1 102 ? -26.424 -2.234 3.614 1.00 49.78 102 SER A CA 1
ATOM 840 C C . SER A 1 102 ? -26.225 -0.829 4.177 1.00 49.78 102 SER A C 1
ATOM 842 O O . SER A 1 102 ? -26.168 0.094 3.372 1.00 49.78 102 SER A O 1
ATOM 844 N N . ILE A 1 103 ? -26.116 -0.619 5.493 1.00 57.28 103 ILE A N 1
ATOM 845 C CA . ILE A 1 103 ? -26.287 0.749 6.026 1.00 57.28 103 ILE A CA 1
ATOM 846 C C . ILE A 1 103 ? -25.115 1.239 6.879 1.00 57.28 103 ILE A C 1
ATOM 848 O O . ILE A 1 103 ? -24.739 2.401 6.778 1.00 57.28 103 ILE A O 1
ATOM 852 N N . VAL A 1 104 ? -24.475 0.375 7.670 1.00 58.59 104 VAL A N 1
ATOM 853 C CA . VAL A 1 104 ? -23.278 0.745 8.441 1.00 58.59 104 VAL A CA 1
ATOM 854 C C . VAL A 1 104 ? -22.066 0.029 7.853 1.00 58.59 104 VAL A C 1
ATOM 856 O O . VAL A 1 104 ? -22.033 -1.200 7.810 1.00 58.59 104 VAL A O 1
ATOM 859 N N . LEU A 1 105 ? -21.082 0.795 7.379 1.00 62.62 105 LEU A N 1
ATOM 860 C CA . LEU A 1 105 ? -19.845 0.302 6.774 1.00 62.62 105 LEU A CA 1
ATOM 861 C C . LEU A 1 105 ? -18.677 0.474 7.754 1.00 62.62 105 LEU A C 1
ATOM 863 O O . LEU A 1 105 ? -18.082 1.554 7.799 1.00 62.62 105 LEU A O 1
ATOM 867 N N . PRO A 1 106 ? -18.336 -0.561 8.542 1.00 64.62 106 PRO A N 1
ATOM 868 C CA . PRO A 1 106 ? -17.108 -0.566 9.319 1.00 64.62 106 PRO A CA 1
ATOM 869 C C . PRO A 1 106 ? -15.909 -0.927 8.432 1.00 64.62 106 PRO A C 1
ATOM 871 O O . PRO A 1 106 ? -15.922 -1.935 7.719 1.00 64.62 106 PRO A O 1
ATOM 874 N N . TYR A 1 107 ? -14.844 -0.134 8.511 1.00 62.94 107 TYR A N 1
ATOM 875 C CA . TYR A 1 107 ? -13.529 -0.475 7.981 1.00 62.94 107 TYR A CA 1
ATOM 876 C C . TYR A 1 107 ? -12.454 -0.157 9.020 1.00 62.94 107 TYR A C 1
ATOM 878 O O . TYR A 1 107 ? -12.109 1.000 9.235 1.00 62.94 107 TYR A O 1
ATOM 886 N N . MET A 1 108 ? -11.897 -1.207 9.630 1.00 67.31 108 MET A N 1
ATOM 887 C CA . MET A 1 108 ? -10.935 -1.093 10.733 1.00 67.31 108 MET A CA 1
ATOM 888 C C . MET A 1 108 ? -11.472 -0.171 11.839 1.00 67.31 108 MET A C 1
ATOM 890 O O . MET A 1 108 ? -12.434 -0.557 12.500 1.00 67.31 108 MET A O 1
ATOM 894 N N . ASP A 1 109 ? -10.890 1.018 11.995 1.00 68.19 109 ASP A N 1
ATOM 895 C CA . ASP A 1 109 ? -11.224 1.984 13.046 1.00 68.19 109 ASP A CA 1
ATOM 896 C C . ASP A 1 109 ? -12.335 2.968 12.637 1.00 68.19 109 ASP A C 1
ATOM 898 O O . ASP A 1 109 ? -12.874 3.677 13.486 1.00 68.19 109 ASP A O 1
ATOM 902 N N . ASP A 1 110 ? -12.693 3.022 11.350 1.00 67.62 110 ASP A N 1
ATOM 903 C CA . ASP A 1 110 ? -13.656 3.985 10.823 1.00 67.62 110 ASP A CA 1
ATOM 904 C C . ASP A 1 110 ? -15.022 3.325 10.574 1.00 67.62 110 ASP A C 1
ATOM 906 O O . ASP A 1 110 ? -15.122 2.246 9.983 1.00 67.62 110 ASP A O 1
ATOM 910 N N . VAL A 1 111 ? -16.102 3.996 10.986 1.00 67.56 111 VAL A N 1
ATOM 911 C CA . VAL A 1 111 ? -17.482 3.518 10.819 1.00 67.56 111 VAL A CA 1
ATOM 912 C C . VAL A 1 111 ? -18.314 4.583 10.118 1.00 67.56 111 VAL A C 1
ATOM 914 O O . VAL A 1 111 ? -18.412 5.710 10.599 1.00 67.56 111 VAL A O 1
ATOM 917 N N . ILE A 1 112 ? -18.951 4.215 9.004 1.00 69.38 112 ILE A N 1
ATOM 918 C CA . ILE A 1 112 ? -19.870 5.100 8.279 1.00 69.38 112 ILE A CA 1
ATOM 919 C C . ILE A 1 112 ? -21.301 4.575 8.382 1.00 69.38 112 ILE A C 1
ATOM 921 O O . ILE A 1 112 ? -21.597 3.546 7.775 1.00 69.38 112 ILE A O 1
ATOM 925 N N . PRO A 1 113 ? -22.210 5.285 9.066 1.00 63.75 113 PRO A N 1
ATOM 926 C CA . PRO A 1 113 ? -23.643 5.114 8.875 1.00 63.75 113 PRO A CA 1
ATOM 927 C C . PRO A 1 113 ? -24.076 5.864 7.602 1.00 63.75 113 PRO A C 1
ATOM 929 O O . PRO A 1 113 ? -24.087 7.092 7.564 1.00 63.75 113 PRO A O 1
ATOM 932 N N . ALA A 1 114 ? -24.392 5.134 6.536 1.00 61.22 114 ALA A N 1
ATOM 933 C CA . ALA A 1 114 ? -24.857 5.676 5.264 1.00 61.22 114 ALA A CA 1
ATOM 934 C C . ALA A 1 114 ? -26.391 5.647 5.208 1.00 61.22 114 ALA A C 1
ATOM 936 O O . ALA A 1 114 ? -26.976 4.592 4.972 1.00 61.22 114 ALA A O 1
ATOM 937 N N . ALA A 1 115 ? -27.041 6.793 5.425 1.00 61.53 115 ALA A N 1
ATOM 938 C CA . ALA A 1 115 ? -28.499 6.899 5.390 1.00 61.53 115 ALA A CA 1
ATOM 939 C C . ALA A 1 115 ? -28.988 8.332 5.115 1.00 61.53 115 ALA A C 1
ATOM 941 O O . ALA A 1 115 ? -28.193 9.274 5.096 1.00 61.53 115 ALA A O 1
ATOM 942 N N . ASN A 1 116 ? -30.302 8.490 4.921 1.00 64.88 116 ASN A N 1
ATOM 943 C CA . ASN A 1 116 ? -30.966 9.799 4.873 1.00 64.88 116 ASN A CA 1
ATOM 944 C C . ASN A 1 116 ? -30.849 10.524 6.229 1.00 64.88 116 ASN A C 1
ATOM 946 O O . ASN A 1 116 ? -30.618 9.878 7.244 1.00 64.88 116 ASN A O 1
ATOM 950 N N . GLU A 1 117 ? -31.053 11.846 6.288 1.00 65.00 117 GLU A N 1
ATOM 951 C CA . GLU A 1 117 ? -30.846 12.648 7.515 1.00 65.00 117 GLU A CA 1
ATOM 952 C C . GLU A 1 117 ? -31.563 12.078 8.758 1.00 65.00 117 GLU A C 1
ATOM 954 O O . GLU A 1 117 ? -30.955 11.943 9.822 1.00 65.00 117 GLU A O 1
ATOM 959 N N . SER A 1 118 ? -32.837 11.690 8.621 1.00 67.62 118 SER A N 1
ATOM 960 C CA . SER A 1 118 ? -33.631 11.136 9.727 1.00 67.62 118 SER A CA 1
ATOM 961 C C . SER A 1 118 ? -33.144 9.755 10.180 1.00 67.62 118 SER A C 1
ATOM 963 O O . SER A 1 118 ? -33.044 9.499 11.376 1.00 67.62 118 SER A O 1
ATOM 965 N N . GLU A 1 119 ? -32.792 8.888 9.233 1.00 72.12 119 GLU A N 1
ATOM 966 C CA . GLU A 1 119 ? -32.298 7.533 9.495 1.00 72.12 119 GLU A CA 1
ATOM 967 C C . GLU A 1 119 ? -30.854 7.550 10.032 1.00 72.12 119 GLU A C 1
ATOM 969 O O . GLU A 1 119 ? -30.496 6.793 10.931 1.00 72.12 119 GLU A O 1
ATOM 974 N N . GLY A 1 120 ? -30.015 8.463 9.539 1.00 70.81 120 GLY A N 1
ATOM 975 C CA . GLY A 1 120 ? -28.610 8.593 9.924 1.00 70.81 120 GLY A CA 1
ATOM 976 C C . GLY A 1 120 ? -28.427 8.924 11.403 1.00 70.81 120 GLY A C 1
ATOM 977 O O . GLY A 1 120 ? -27.496 8.424 12.033 1.00 70.81 120 GLY A O 1
ATOM 978 N N . LEU A 1 121 ? -29.339 9.710 11.982 1.00 72.19 121 LEU A N 1
ATOM 979 C CA . LEU A 1 121 ? -29.352 10.000 13.418 1.00 72.19 121 LEU A CA 1
ATOM 980 C C . LEU A 1 121 ? -29.717 8.773 14.262 1.00 72.19 121 LEU A C 1
ATOM 982 O O . LEU A 1 121 ? -29.129 8.571 15.326 1.00 72.19 121 LEU A O 1
ATOM 986 N N . GLU A 1 122 ? -30.656 7.951 13.793 1.00 72.81 122 GLU A N 1
ATOM 987 C CA . GLU A 1 122 ? -31.024 6.695 14.450 1.00 72.81 122 GLU A CA 1
ATOM 988 C C . GLU A 1 122 ? -29.861 5.695 14.406 1.00 72.81 122 GLU A C 1
ATOM 990 O O . GLU A 1 122 ? -29.491 5.118 15.429 1.00 72.81 122 GLU A O 1
ATOM 995 N N . TYR A 1 123 ? -29.194 5.565 13.257 1.00 72.50 123 TYR A N 1
ATOM 996 C CA . TYR A 1 123 ? -28.020 4.702 13.138 1.00 72.50 123 TYR A CA 1
ATOM 997 C C . TYR A 1 123 ? -26.837 5.192 13.953 1.00 72.50 123 TYR A C 1
ATOM 999 O O . TYR A 1 123 ? -26.164 4.379 14.583 1.00 72.50 123 TYR A O 1
ATOM 1007 N N . LEU A 1 124 ? -26.595 6.504 13.989 1.00 73.94 124 LEU A N 1
ATOM 1008 C CA . LEU A 1 124 ? -25.569 7.068 14.854 1.00 73.94 124 LEU A CA 1
ATOM 1009 C C . LEU A 1 124 ? -25.851 6.709 16.315 1.00 73.94 124 LEU A C 1
ATOM 1011 O O . LEU A 1 124 ? -24.942 6.273 17.011 1.00 73.94 124 LEU A O 1
ATOM 1015 N N . LYS A 1 125 ? -27.104 6.830 16.767 1.00 75.00 125 LYS A N 1
ATOM 1016 C CA . LYS A 1 125 ? -27.494 6.430 18.122 1.00 75.00 125 LYS A CA 1
ATOM 1017 C C . LYS A 1 125 ? -27.203 4.945 18.378 1.00 75.00 125 LYS A C 1
ATOM 1019 O O . LYS A 1 125 ? -26.563 4.639 19.377 1.00 75.00 125 LYS A O 1
ATOM 1024 N N . ASN A 1 126 ? -27.577 4.054 17.460 1.00 72.56 126 ASN A N 1
ATOM 1025 C CA . ASN A 1 126 ? -27.319 2.616 17.597 1.00 72.56 126 ASN A CA 1
ATOM 1026 C C . ASN A 1 126 ? -25.813 2.296 17.625 1.00 72.56 126 ASN A C 1
ATOM 1028 O O . ASN A 1 126 ? -25.368 1.492 18.437 1.00 72.56 126 ASN A O 1
ATOM 1032 N N . VAL A 1 127 ? -25.008 2.937 16.770 1.00 73.69 127 VAL A N 1
ATOM 1033 C CA . VAL A 1 127 ? -23.542 2.772 16.757 1.00 73.69 127 VAL A CA 1
ATOM 1034 C C . VAL A 1 127 ? -22.928 3.243 18.075 1.00 73.69 127 VAL A C 1
ATOM 1036 O O . VAL A 1 127 ? -22.048 2.578 18.614 1.00 73.69 127 VAL A O 1
ATOM 1039 N N . LEU A 1 128 ? -23.405 4.369 18.603 1.00 71.62 128 LEU A N 1
ATOM 1040 C CA . LEU A 1 128 ? -22.975 4.929 19.880 1.00 71.62 128 LEU A CA 1
ATOM 1041 C C . LEU A 1 128 ? -23.350 4.025 21.070 1.00 71.62 128 LEU A C 1
ATOM 1043 O O . LEU A 1 128 ? -22.528 3.818 21.960 1.00 71.62 128 LEU A O 1
ATOM 1047 N N . GLU A 1 129 ? -24.552 3.448 21.075 1.00 69.62 129 GLU A N 1
ATOM 1048 C CA . GLU A 1 129 ? -24.995 2.486 22.096 1.00 69.62 129 GLU A CA 1
ATOM 1049 C C . GLU A 1 129 ? -24.162 1.200 22.058 1.00 69.62 129 GLU A C 1
ATOM 1051 O O . GLU A 1 129 ? -23.600 0.808 23.076 1.00 69.62 129 GLU A O 1
ATOM 1056 N N . VAL A 1 130 ? -23.960 0.618 20.872 1.00 72.12 130 VAL A N 1
ATOM 1057 C CA . VAL A 1 130 ? -23.091 -0.557 20.692 1.00 72.12 130 VAL A CA 1
ATOM 1058 C C . VAL A 1 130 ? -21.656 -0.253 21.129 1.00 72.12 130 VAL A C 1
ATOM 1060 O O . VAL A 1 130 ? -21.028 -1.061 21.811 1.00 72.12 130 VAL A O 1
ATOM 1063 N N . ALA A 1 131 ? -21.123 0.920 20.780 1.00 71.75 131 ALA A N 1
ATOM 1064 C CA . ALA A 1 131 ? -19.802 1.335 21.238 1.00 71.75 131 ALA A CA 1
ATOM 1065 C C . ALA A 1 131 ? -19.742 1.428 22.770 1.00 71.75 131 ALA A C 1
ATOM 1067 O O . ALA A 1 131 ? -18.753 0.997 23.353 1.00 71.75 131 ALA A O 1
ATOM 1068 N N . CYS A 1 132 ? -20.799 1.906 23.432 1.00 70.50 132 CYS A N 1
ATOM 1069 C CA . CYS A 1 132 ? -20.880 1.912 24.894 1.00 70.50 132 CYS A CA 1
ATOM 1070 C C . CYS A 1 132 ? -20.921 0.498 25.485 1.00 70.50 132 CYS A C 1
ATOM 1072 O O . CYS A 1 132 ? -20.198 0.231 26.445 1.00 70.50 132 CYS A O 1
ATOM 1074 N N . ASP A 1 133 ? -21.715 -0.403 24.905 1.00 68.31 133 ASP A N 1
ATOM 1075 C CA . ASP A 1 133 ? -21.861 -1.786 25.374 1.00 68.31 133 ASP A CA 1
ATOM 1076 C C . ASP A 1 133 ? -20.534 -2.552 25.298 1.00 68.31 133 ASP A C 1
ATOM 1078 O O . ASP A 1 133 ? -20.145 -3.249 26.240 1.00 68.31 133 ASP A O 1
ATOM 1082 N N . TYR A 1 134 ? -19.794 -2.361 24.201 1.00 69.25 134 TYR A N 1
ATOM 1083 C CA . TYR A 1 134 ? -18.452 -2.919 24.003 1.00 69.25 134 TYR A CA 1
ATOM 1084 C C . TYR A 1 134 ? -17.331 -2.055 24.583 1.00 69.25 134 TYR A C 1
ATOM 1086 O O . TYR A 1 134 ? -16.159 -2.410 24.465 1.00 69.25 134 TYR A O 1
ATOM 1094 N N . ARG A 1 135 ? -17.685 -0.942 25.231 1.00 68.81 135 ARG A N 1
ATOM 1095 C CA . ARG A 1 135 ? -16.758 -0.025 25.904 1.00 68.81 135 ARG A CA 1
ATOM 1096 C C . ARG A 1 135 ? -15.664 0.527 24.980 1.00 68.81 135 ARG A C 1
ATOM 1098 O O . ARG A 1 135 ? -14.534 0.769 25.398 1.00 68.81 135 ARG A O 1
ATOM 1105 N N . LEU A 1 136 ? -16.018 0.725 23.714 1.00 70.38 136 LEU A N 1
ATOM 1106 C CA . LEU A 1 136 ? -15.201 1.376 22.702 1.00 70.38 136 LEU A CA 1
ATOM 1107 C C . LEU A 1 136 ? -15.267 2.894 22.881 1.00 70.38 136 LEU A C 1
ATOM 1109 O O . LEU A 1 136 ? -16.342 3.480 23.015 1.00 70.38 136 LEU A O 1
ATOM 1113 N N . GLU A 1 137 ? -14.111 3.547 22.825 1.00 69.12 137 GLU A N 1
ATOM 1114 C CA . GLU A 1 137 ? -14.028 5.004 22.870 1.00 69.12 137 GLU A CA 1
ATOM 1115 C C . GLU A 1 137 ? -13.931 5.603 21.470 1.00 69.12 137 GLU A C 1
ATOM 1117 O O . GLU A 1 137 ? -13.093 5.220 20.654 1.00 69.12 137 GLU A O 1
ATOM 1122 N N . ILE A 1 138 ? -14.768 6.606 21.214 1.00 69.38 138 ILE A N 1
ATOM 1123 C CA . ILE A 1 138 ? -14.821 7.304 19.933 1.00 69.38 138 ILE A CA 1
ATOM 1124 C C . ILE A 1 138 ? -14.090 8.638 20.054 1.00 69.38 138 ILE A C 1
ATOM 1126 O O . ILE A 1 138 ? -14.385 9.469 20.918 1.00 69.38 138 ILE A O 1
ATOM 1130 N N . ASN A 1 139 ? -13.150 8.885 19.143 1.00 72.19 139 ASN A N 1
ATOM 1131 C CA . ASN A 1 139 ? -12.456 10.163 19.077 1.00 72.19 139 ASN A CA 1
ATOM 1132 C C . ASN A 1 139 ? -13.307 11.221 18.359 1.00 72.19 139 ASN A C 1
ATOM 1134 O O . ASN A 1 139 ? -13.167 11.434 17.155 1.00 72.19 139 ASN A O 1
ATOM 1138 N N . PHE A 1 140 ? -14.123 11.947 19.123 1.00 70.88 140 PHE A N 1
ATOM 1139 C CA . PHE A 1 140 ? -15.004 12.997 18.597 1.00 70.88 140 PHE A CA 1
ATOM 1140 C C . PHE A 1 140 ? -14.290 14.105 17.811 1.00 70.88 140 PHE A C 1
ATOM 1142 O O . PHE A 1 140 ? -14.921 14.713 16.954 1.00 70.88 140 PHE A O 1
ATOM 1149 N N . PHE A 1 141 ? -13.000 14.373 18.056 1.00 69.88 141 PHE A N 1
ATOM 1150 C CA . PHE A 1 141 ? -12.254 15.377 17.281 1.00 69.88 141 PHE A CA 1
ATOM 1151 C C . PHE A 1 141 ? -11.976 14.932 15.844 1.00 69.88 141 PHE A C 1
ATOM 1153 O O . PHE A 1 141 ? -11.737 15.772 14.981 1.00 69.88 141 PHE A O 1
ATOM 1160 N N . LYS A 1 142 ? -11.974 13.619 15.594 1.00 72.12 142 LYS A N 1
ATOM 1161 C CA . LYS A 1 142 ? -11.803 13.037 14.259 1.00 72.12 142 LYS A CA 1
ATOM 1162 C C . LYS A 1 142 ? -13.136 12.703 13.587 1.00 72.12 142 LYS A C 1
ATOM 1164 O O . LYS A 1 142 ? -13.146 12.420 12.394 1.00 72.12 142 LYS A O 1
ATOM 1169 N N . CYS A 1 143 ? -14.243 12.733 14.326 1.00 75.50 143 CYS A N 1
ATOM 1170 C CA . CYS A 1 143 ? -15.562 12.434 13.786 1.00 75.50 143 CYS A CA 1
ATOM 1171 C C . CYS A 1 143 ? -16.108 13.596 12.953 1.00 75.50 143 CYS A C 1
ATOM 1173 O O . CYS A 1 143 ? -16.024 14.759 13.342 1.00 75.50 143 CYS A O 1
ATOM 1175 N N . GLN A 1 144 ? -16.733 13.252 11.831 1.00 75.50 144 GLN A N 1
ATOM 1176 C CA . GLN A 1 144 ? -17.462 14.171 10.964 1.00 75.50 144 GLN A CA 1
ATOM 1177 C C . GLN A 1 144 ? -18.936 13.761 10.996 1.00 75.50 144 GLN A C 1
ATOM 1179 O O . GLN A 1 144 ? -19.259 12.609 10.712 1.00 75.50 144 GLN A O 1
ATOM 1184 N N . PHE A 1 145 ? -19.829 14.679 11.367 1.00 74.00 145 PHE A N 1
ATOM 1185 C CA . PHE A 1 145 ? -21.259 14.394 11.515 1.00 74.00 145 PHE A CA 1
ATOM 1186 C C . PHE A 1 145 ? -22.083 15.219 10.531 1.00 74.00 145 PHE A C 1
ATOM 1188 O O . PHE A 1 145 ? -21.823 16.406 10.370 1.00 74.00 145 PHE A O 1
ATOM 1195 N N . LEU A 1 146 ? -23.106 14.598 9.931 1.00 72.38 146 LEU A N 1
ATOM 1196 C CA . LEU A 1 146 ? -24.106 15.267 9.082 1.00 72.38 146 LEU A CA 1
ATOM 1197 C C . LEU A 1 146 ? -23.494 16.084 7.928 1.00 72.38 146 LEU A C 1
ATOM 1199 O O . LEU A 1 146 ? -23.914 17.203 7.641 1.00 72.38 146 LEU A O 1
ATOM 1203 N N . HIS A 1 147 ? -22.488 15.519 7.261 1.00 74.94 147 HIS A N 1
ATOM 1204 C CA . HIS A 1 147 ? -21.899 16.103 6.061 1.00 74.94 147 HIS A CA 1
ATOM 1205 C C . HIS A 1 147 ? -22.468 15.440 4.802 1.00 74.94 147 HIS A C 1
ATOM 1207 O O . HIS A 1 147 ? -22.543 14.216 4.723 1.00 74.94 147 HIS A O 1
ATOM 1213 N N . ASN A 1 148 ? -22.789 16.248 3.788 1.00 72.00 148 ASN A N 1
ATOM 1214 C CA . ASN A 1 148 ? -23.207 15.757 2.465 1.00 72.00 148 ASN A CA 1
ATOM 1215 C C . ASN A 1 148 ? -22.040 15.169 1.655 1.00 72.00 148 ASN A C 1
ATOM 1217 O O . ASN A 1 148 ? -22.253 14.385 0.729 1.00 72.00 148 ASN A O 1
ATOM 1221 N N . THR A 1 149 ? -20.816 15.554 2.028 1.00 79.69 149 THR A N 1
ATOM 1222 C CA . THR A 1 149 ? -19.569 15.170 1.374 1.00 79.69 149 THR A CA 1
ATOM 1223 C C . THR A 1 149 ? -18.565 14.753 2.440 1.00 79.69 149 THR A C 1
ATOM 1225 O O . THR A 1 149 ? -18.236 15.547 3.322 1.00 79.69 149 THR A O 1
ATOM 1228 N N . ILE A 1 150 ? -18.076 13.517 2.360 1.00 80.19 150 ILE A N 1
ATOM 1229 C CA . ILE A 1 150 ? -17.126 12.935 3.321 1.00 80.19 150 ILE A CA 1
ATOM 1230 C C . ILE A 1 150 ? -15.966 12.270 2.587 1.00 80.19 150 ILE A C 1
ATOM 1232 O O . ILE A 1 150 ? -16.160 11.578 1.585 1.00 80.19 150 ILE A O 1
ATOM 1236 N N . GLU A 1 151 ? -14.749 12.471 3.091 1.00 79.62 151 GLU A N 1
ATOM 1237 C CA . GLU A 1 151 ? -13.566 11.752 2.622 1.00 79.62 151 GLU A CA 1
ATOM 1238 C C . GLU A 1 151 ? -13.377 10.476 3.451 1.00 79.62 151 GLU A C 1
ATOM 1240 O O . GLU A 1 151 ? -13.210 10.531 4.666 1.00 79.62 151 GLU A O 1
ATOM 1245 N N . PHE A 1 152 ? -13.376 9.321 2.789 1.00 75.94 152 PHE A N 1
ATOM 1246 C CA . PHE A 1 152 ? -13.251 8.011 3.413 1.00 75.94 152 PHE A CA 1
ATOM 1247 C C . PHE A 1 152 ? -12.332 7.093 2.610 1.00 75.94 152 PHE A C 1
ATOM 1249 O O . PHE A 1 152 ? -12.524 6.893 1.410 1.00 75.94 152 PHE A O 1
ATOM 1256 N N . LEU A 1 153 ? -11.313 6.535 3.271 1.00 73.06 153 LEU A N 1
ATOM 1257 C CA . LEU A 1 153 ? -10.303 5.638 2.688 1.00 73.06 153 LEU A CA 1
ATOM 1258 C C . LEU A 1 153 ? -9.596 6.170 1.429 1.00 73.06 153 LEU A C 1
ATOM 1260 O O . LEU A 1 153 ? -8.991 5.403 0.692 1.00 73.06 153 LEU A O 1
ATOM 1264 N N . GLY A 1 154 ? -9.597 7.483 1.183 1.00 75.00 154 GLY A N 1
ATOM 1265 C CA . GLY A 1 154 ? -9.053 8.058 -0.053 1.00 75.00 154 GLY A CA 1
ATOM 1266 C C . GLY A 1 154 ? -10.061 8.139 -1.206 1.00 75.00 154 GLY A C 1
ATOM 1267 O O . GLY A 1 154 ? -9.675 8.329 -2.364 1.00 75.00 154 GLY A O 1
ATOM 1268 N N . HIS A 1 155 ? -11.349 8.038 -0.895 1.00 81.25 155 HIS A N 1
ATOM 1269 C CA . HIS A 1 155 ? -12.467 8.381 -1.764 1.00 81.25 155 HIS A CA 1
ATOM 1270 C C . HIS A 1 155 ? -13.268 9.530 -1.162 1.00 81.25 155 HIS A C 1
ATOM 1272 O O . HIS A 1 155 ? -13.319 9.678 0.050 1.00 81.25 155 HIS A O 1
ATOM 1278 N N . ILE A 1 156 ? -13.912 10.321 -2.009 1.00 82.25 156 ILE A N 1
ATOM 1279 C CA . ILE A 1 156 ? -14.947 11.264 -1.598 1.00 82.25 156 ILE A CA 1
ATOM 1280 C C . ILE A 1 156 ? -16.294 10.605 -1.883 1.00 82.25 156 ILE A C 1
ATOM 1282 O O . ILE A 1 156 ? -16.527 10.128 -2.995 1.00 82.25 156 ILE A O 1
ATOM 1286 N N . ILE A 1 157 ? -17.158 10.550 -0.877 1.00 80.31 157 ILE A N 1
ATOM 1287 C CA . ILE A 1 157 ? -18.549 10.126 -1.016 1.00 80.31 157 ILE A CA 1
ATOM 1288 C C . ILE A 1 157 ? -19.389 11.396 -1.011 1.00 80.31 157 ILE A C 1
ATOM 1290 O O . ILE A 1 157 ? -19.335 12.157 -0.048 1.00 80.31 157 ILE A O 1
ATOM 1294 N N . GLU A 1 158 ? -20.137 11.624 -2.083 1.00 79.50 158 GLU A N 1
ATOM 1295 C CA . GLU A 1 158 ? -20.997 12.796 -2.241 1.00 79.50 158 GLU A CA 1
ATOM 1296 C C . GLU A 1 158 ? -22.271 12.392 -2.982 1.00 79.50 158 GLU A C 1
ATOM 1298 O O . GLU A 1 158 ? -22.205 11.816 -4.070 1.00 79.50 158 GLU A O 1
ATOM 1303 N N . ASN A 1 159 ? -23.439 12.679 -2.397 1.00 71.88 159 ASN A N 1
ATOM 1304 C CA . ASN A 1 159 ? -24.754 12.429 -3.008 1.00 71.88 159 ASN A CA 1
ATOM 1305 C C . ASN A 1 159 ? -24.929 10.993 -3.555 1.00 71.88 159 ASN A C 1
ATOM 1307 O O . ASN A 1 159 ? -25.414 10.786 -4.669 1.00 71.88 159 ASN A O 1
ATOM 1311 N N . GLY A 1 160 ? -24.466 9.989 -2.803 1.00 68.38 160 GLY A N 1
ATOM 1312 C CA . GLY A 1 160 ? -24.532 8.576 -3.201 1.00 68.38 160 GLY A CA 1
ATOM 1313 C C . GLY A 1 160 ? -23.565 8.174 -4.323 1.00 68.38 160 GLY A C 1
ATOM 1314 O O . GLY A 1 160 ? -23.610 7.040 -4.801 1.00 68.38 160 GLY A O 1
ATOM 1315 N N . ARG A 1 161 ? -22.676 9.077 -4.750 1.00 73.38 161 ARG A N 1
ATOM 1316 C CA . ARG A 1 161 ? -21.625 8.815 -5.737 1.00 73.38 161 ARG A CA 1
ATOM 1317 C C . ARG A 1 161 ? -20.260 8.775 -5.067 1.00 73.38 161 ARG A C 1
ATOM 1319 O O . ARG A 1 161 ? -20.013 9.419 -4.052 1.00 73.38 161 ARG A O 1
ATOM 1326 N N . LEU A 1 162 ? -19.371 7.989 -5.664 1.00 81.44 162 LEU A N 1
ATOM 1327 C CA . LEU A 1 162 ? -17.983 7.863 -5.246 1.00 81.44 162 LEU A CA 1
ATOM 1328 C C . LEU A 1 162 ? -17.091 8.640 -6.205 1.00 81.44 162 LEU A C 1
ATOM 1330 O O . LEU A 1 162 ? -17.219 8.506 -7.421 1.00 81.44 162 LEU A O 1
ATOM 1334 N N . PHE A 1 163 ? -16.138 9.368 -5.645 1.00 82.31 163 PHE A N 1
ATOM 1335 C CA . PHE A 1 163 ? -15.122 10.116 -6.367 1.00 82.31 163 PHE A CA 1
ATOM 1336 C C . PHE A 1 163 ? -13.734 9.791 -5.797 1.00 82.31 163 PHE A C 1
ATOM 1338 O O . PHE A 1 163 ? -13.605 9.393 -4.635 1.00 82.31 163 PHE A O 1
ATOM 1345 N N . PRO A 1 164 ? -12.659 9.903 -6.588 1.00 85.19 164 PRO A N 1
ATOM 1346 C CA . PRO A 1 164 ? -11.306 9.757 -6.068 1.00 85.19 164 PRO A CA 1
ATOM 1347 C C . PRO A 1 164 ? -10.932 10.970 -5.202 1.00 85.19 164 PRO A C 1
ATOM 1349 O O . PRO A 1 164 ? -11.181 12.110 -5.589 1.00 85.19 164 PRO A O 1
ATOM 1352 N N . SER A 1 165 ? -10.310 10.746 -4.037 1.00 86.62 165 SER A N 1
ATOM 1353 C CA . SER A 1 165 ? -9.824 11.864 -3.217 1.00 86.62 165 SER A CA 1
ATOM 1354 C C . SER A 1 165 ? -8.733 12.644 -3.965 1.00 86.62 165 SER A C 1
ATOM 1356 O O . SER A 1 165 ? -7.802 12.029 -4.508 1.00 86.62 165 SER A O 1
ATOM 1358 N N . PRO A 1 166 ? -8.770 13.989 -3.961 1.00 85.44 166 PRO A N 1
ATOM 1359 C CA . PRO A 1 166 ? -7.733 14.811 -4.569 1.00 85.44 166 PRO A CA 1
ATOM 1360 C C . PRO A 1 166 ? -6.380 14.592 -3.889 1.00 85.44 166 PRO A C 1
ATOM 1362 O O . PRO A 1 166 ? -5.358 14.616 -4.566 1.00 85.44 166 PRO A O 1
ATOM 1365 N N . SER A 1 167 ? -6.350 14.308 -2.585 1.00 80.81 167 SER A N 1
ATOM 1366 C CA . SER A 1 167 ? -5.115 14.048 -1.835 1.00 80.81 167 SER A CA 1
ATOM 1367 C C . SER A 1 167 ? -4.379 12.815 -2.365 1.00 80.81 167 SER A C 1
ATOM 1369 O O . SER A 1 167 ? -3.165 12.844 -2.562 1.00 80.81 167 SER A O 1
ATOM 1371 N N . LYS A 1 168 ? -5.116 11.742 -2.672 1.00 81.69 168 LYS A N 1
ATOM 1372 C CA . LYS A 1 168 ? -4.544 10.516 -3.247 1.00 81.69 168 LYS A CA 1
ATOM 1373 C C . LYS A 1 168 ? -4.311 10.622 -4.755 1.00 81.69 168 LYS A C 1
ATOM 1375 O O . LYS A 1 168 ? -3.330 10.078 -5.252 1.00 81.69 168 LYS A O 1
ATOM 1380 N N . THR A 1 169 ? -5.161 11.354 -5.471 1.00 85.94 169 THR A N 1
ATOM 1381 C CA . THR A 1 169 ? -4.999 11.581 -6.917 1.00 85.94 169 THR A CA 1
ATOM 1382 C C . THR A 1 169 ? -3.763 12.433 -7.207 1.00 85.94 169 THR A C 1
ATOM 1384 O O . THR A 1 169 ? -3.009 12.121 -8.125 1.00 85.94 169 THR A O 1
ATOM 1387 N N . LYS A 1 170 ? -3.474 13.440 -6.368 1.00 87.75 170 LYS A N 1
ATOM 1388 C CA . LYS A 1 170 ? -2.235 14.236 -6.430 1.00 87.75 170 LYS A CA 1
ATOM 1389 C C . LYS A 1 170 ? -0.980 13.371 -6.351 1.00 87.75 170 LYS A C 1
ATOM 1391 O O . LYS A 1 170 ? -0.018 13.664 -7.047 1.00 87.75 170 LYS A O 1
ATOM 1396 N N . ALA A 1 171 ? -0.989 12.301 -5.553 1.00 85.19 171 ALA A N 1
ATOM 1397 C CA . ALA A 1 171 ? 0.142 11.377 -5.479 1.00 85.19 171 ALA A CA 1
ATOM 1398 C C . ALA A 1 171 ? 0.378 10.631 -6.803 1.00 85.19 171 ALA A C 1
ATOM 1400 O O . ALA A 1 171 ? 1.518 10.330 -7.132 1.00 85.19 171 ALA A O 1
ATOM 1401 N N . GLY A 1 172 ? -0.686 10.354 -7.566 1.00 84.75 172 GLY A N 1
ATOM 1402 C CA . GLY A 1 172 ? -0.578 9.783 -8.909 1.00 84.75 172 GLY A CA 1
ATOM 1403 C C . GLY A 1 172 ? -0.115 10.803 -9.950 1.00 84.75 172 GLY A C 1
ATOM 1404 O O . GLY A 1 172 ? 0.719 10.474 -10.784 1.00 84.75 172 GLY A O 1
ATOM 1405 N N . ILE A 1 173 ? -0.620 12.040 -9.880 1.00 87.31 173 ILE A N 1
ATOM 1406 C CA . ILE A 1 173 ? -0.245 13.131 -10.800 1.00 87.31 173 ILE A CA 1
ATOM 1407 C C . ILE A 1 173 ? 1.220 13.537 -10.609 1.00 87.31 173 ILE A C 1
ATOM 1409 O O . ILE A 1 173 ? 1.940 13.725 -11.580 1.00 87.31 173 ILE A O 1
ATOM 1413 N N . ASN A 1 174 ? 1.667 13.642 -9.358 1.00 90.69 174 ASN A N 1
ATOM 1414 C CA . ASN A 1 174 ? 3.025 14.054 -9.006 1.00 90.69 174 ASN A CA 1
ATOM 1415 C C . ASN A 1 174 ? 3.986 12.862 -8.882 1.00 90.69 174 ASN A C 1
ATOM 1417 O O . ASN A 1 174 ? 5.027 12.976 -8.232 1.00 90.69 174 ASN A O 1
ATOM 1421 N N . TYR A 1 175 ? 3.615 11.699 -9.422 1.00 88.75 175 TYR A N 1
ATOM 1422 C CA . TYR A 1 175 ? 4.460 10.517 -9.343 1.00 88.75 175 TYR A CA 1
ATOM 1423 C C . TYR A 1 175 ? 5.735 10.741 -10.178 1.00 88.75 175 TYR A C 1
ATOM 1425 O O . TYR A 1 175 ? 5.633 11.227 -11.305 1.00 88.75 175 TYR A O 1
ATOM 1433 N N . PRO A 1 176 ? 6.934 10.427 -9.652 1.00 88.62 176 PRO A N 1
ATOM 1434 C CA . PRO A 1 176 ? 8.183 10.635 -10.382 1.00 88.62 176 PRO A CA 1
ATOM 1435 C C . PRO A 1 176 ? 8.267 9.756 -11.638 1.00 88.62 176 PRO A C 1
ATOM 1437 O O . PRO A 1 176 ? 7.643 8.697 -11.704 1.00 88.62 176 PRO A O 1
ATOM 1440 N N . ASP A 1 177 ? 9.095 10.161 -12.605 1.00 86.06 177 ASP A N 1
ATOM 1441 C CA . ASP A 1 177 ? 9.316 9.387 -13.831 1.00 86.06 177 ASP A CA 1
ATOM 1442 C C . ASP A 1 177 ? 9.666 7.924 -13.528 1.00 86.06 177 ASP A C 1
ATOM 1444 O O . ASP A 1 177 ? 10.533 7.627 -12.699 1.00 86.06 177 ASP A O 1
ATOM 1448 N N . LEU A 1 178 ? 9.002 7.009 -14.234 1.00 87.31 178 LEU A N 1
ATOM 1449 C CA . LEU A 1 178 ? 9.160 5.568 -14.055 1.00 87.31 178 LEU A CA 1
ATOM 1450 C C . LEU A 1 178 ? 10.519 5.124 -14.612 1.00 87.31 178 LEU A C 1
ATOM 1452 O O . LEU A 1 178 ? 10.683 4.994 -15.825 1.00 87.31 178 LEU A O 1
ATOM 1456 N N . LYS A 1 179 ? 11.500 4.890 -13.732 1.00 81.75 179 LYS A N 1
ATOM 1457 C CA . LYS A 1 179 ? 12.875 4.529 -14.128 1.00 81.75 179 LYS A CA 1
ATOM 1458 C C . LYS A 1 179 ? 13.161 3.042 -14.001 1.00 81.75 179 LYS A C 1
ATOM 1460 O O . LYS A 1 179 ? 14.020 2.519 -14.707 1.00 81.75 179 LYS A O 1
ATOM 1465 N N . ASN A 1 180 ? 12.484 2.365 -13.080 1.00 79.88 180 ASN A N 1
ATOM 1466 C CA . ASN A 1 180 ? 12.724 0.957 -12.796 1.00 79.88 180 ASN A CA 1
ATOM 1467 C C . ASN A 1 180 ? 11.412 0.164 -12.643 1.00 79.88 180 ASN A C 1
ATOM 1469 O O . ASN A 1 180 ? 10.319 0.715 -12.518 1.00 79.88 180 ASN A O 1
ATOM 1473 N N . ILE A 1 181 ? 11.531 -1.164 -12.647 1.00 77.56 181 ILE A N 1
ATOM 1474 C CA . ILE A 1 181 ? 10.398 -2.096 -12.535 1.00 77.56 181 ILE A CA 1
ATOM 1475 C C . ILE A 1 181 ? 9.626 -1.912 -11.224 1.00 77.56 181 ILE A C 1
ATOM 1477 O O . ILE A 1 181 ? 8.397 -2.025 -11.204 1.00 77.56 181 ILE A O 1
ATOM 1481 N N . LYS A 1 182 ? 10.323 -1.603 -10.129 1.00 80.31 182 LYS A N 1
ATOM 1482 C CA . LYS A 1 182 ? 9.704 -1.325 -8.833 1.00 80.31 182 LYS A CA 1
ATOM 1483 C C . LYS A 1 182 ? 8.827 -0.072 -8.889 1.00 80.31 182 LYS A C 1
ATOM 1485 O O . LYS A 1 182 ? 7.703 -0.130 -8.394 1.00 80.31 182 LYS A O 1
ATOM 1490 N N . ASP A 1 183 ? 9.280 0.997 -9.539 1.00 84.75 183 ASP A N 1
ATOM 1491 C CA . ASP A 1 183 ? 8.517 2.232 -9.735 1.00 84.75 183 ASP A CA 1
ATOM 1492 C C . ASP A 1 183 ? 7.252 1.941 -10.541 1.00 84.75 183 ASP A C 1
ATOM 1494 O O . ASP A 1 183 ? 6.170 2.374 -10.156 1.00 84.75 183 ASP A O 1
ATOM 1498 N N . ILE A 1 184 ? 7.366 1.139 -11.609 1.00 86.44 184 ILE A N 1
ATOM 1499 C CA . ILE A 1 184 ? 6.218 0.724 -12.426 1.00 86.44 184 ILE A CA 1
ATOM 1500 C C . ILE A 1 184 ? 5.229 -0.088 -11.579 1.00 86.44 184 ILE A C 1
ATOM 1502 O O . ILE A 1 184 ? 4.025 0.148 -11.644 1.00 86.44 184 ILE A O 1
ATOM 1506 N N . ARG A 1 185 ? 5.707 -1.023 -10.746 1.00 85.56 185 ARG A N 1
ATOM 1507 C CA . ARG A 1 185 ? 4.843 -1.856 -9.891 1.00 85.56 185 ARG A CA 1
ATOM 1508 C C . ARG A 1 185 ? 4.120 -1.016 -8.842 1.00 85.56 185 ARG A C 1
ATOM 1510 O O . ARG A 1 185 ? 2.924 -1.199 -8.629 1.00 85.56 185 ARG A O 1
ATOM 1517 N N . GLN A 1 186 ? 4.833 -0.090 -8.207 1.00 88.06 186 GLN A N 1
ATOM 1518 C CA . GLN A 1 186 ? 4.263 0.845 -7.239 1.00 88.06 186 GLN A CA 1
ATOM 1519 C C . GLN A 1 186 ? 3.235 1.772 -7.899 1.00 88.06 186 GLN A C 1
ATOM 1521 O O . GLN A 1 186 ? 2.136 1.939 -7.368 1.00 88.06 186 GLN A O 1
ATOM 1526 N N . PHE A 1 187 ? 3.538 2.292 -9.089 1.00 89.62 187 PHE A N 1
ATOM 1527 C CA . PHE A 1 187 ? 2.629 3.134 -9.861 1.00 89.62 187 PHE A CA 1
ATOM 1528 C C . PHE A 1 187 ? 1.370 2.384 -10.318 1.00 89.62 187 PHE A C 1
ATOM 1530 O O . PHE A 1 187 ? 0.258 2.900 -10.195 1.00 89.62 187 PHE A O 1
ATOM 1537 N N . LEU A 1 188 ? 1.504 1.139 -10.788 1.00 89.44 188 LEU A N 1
ATOM 1538 C CA . LEU A 1 188 ? 0.359 0.284 -11.120 1.00 89.44 188 LEU A CA 1
ATOM 1539 C C . LEU A 1 188 ? -0.479 -0.060 -9.883 1.00 89.44 188 LEU A C 1
ATOM 1541 O O . LEU A 1 188 ? -1.702 -0.080 -9.969 1.00 89.44 188 LEU A O 1
ATOM 1545 N N . GLY A 1 189 ? 0.145 -0.271 -8.721 1.00 87.50 189 GLY A N 1
ATOM 1546 C CA . GLY A 1 189 ? -0.576 -0.448 -7.457 1.00 87.50 189 GLY A CA 1
ATOM 1547 C C . GLY A 1 189 ? -1.382 0.795 -7.067 1.00 87.50 189 GLY A C 1
ATOM 1548 O O . GLY A 1 189 ? -2.564 0.693 -6.735 1.00 87.50 189 GLY A O 1
ATOM 1549 N N . LEU A 1 190 ? -0.766 1.977 -7.171 1.00 88.06 190 LEU A N 1
ATOM 1550 C CA . LEU A 1 190 ? -1.402 3.262 -6.876 1.00 88.06 190 LEU A CA 1
ATOM 1551 C C . LEU A 1 190 ? -2.567 3.562 -7.830 1.00 88.06 190 LEU A C 1
ATOM 1553 O O . LEU A 1 190 ? -3.668 3.880 -7.387 1.00 88.06 190 LEU A O 1
ATOM 1557 N N . THR A 1 191 ? -2.342 3.450 -9.138 1.00 88.88 191 THR A N 1
ATOM 1558 C CA 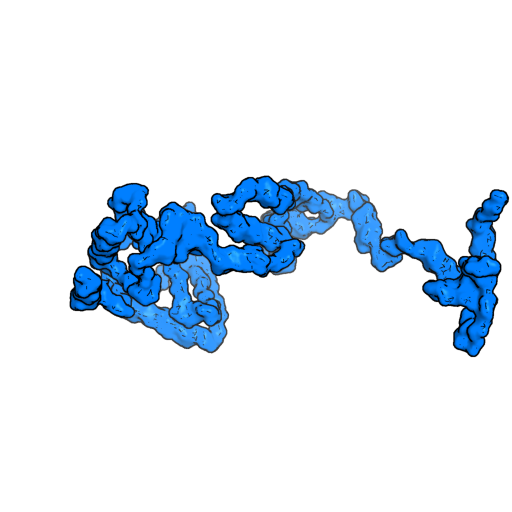. THR A 1 191 ? -3.370 3.726 -10.156 1.00 88.88 191 THR A CA 1
ATOM 1559 C C . THR A 1 191 ? -4.453 2.647 -10.188 1.00 88.88 191 THR A C 1
ATOM 1561 O O . THR A 1 191 ? -5.627 2.955 -10.401 1.00 88.88 191 THR A O 1
ATOM 1564 N N . GLY A 1 192 ? -4.096 1.397 -9.887 1.00 88.00 192 GLY A N 1
ATOM 1565 C CA . GLY A 1 192 ? -5.021 0.270 -9.795 1.00 88.00 192 GLY A CA 1
ATOM 1566 C C . GLY A 1 192 ? -6.076 0.449 -8.704 1.00 88.00 192 GLY A C 1
ATOM 1567 O O . GLY A 1 192 ? -7.216 0.019 -8.887 1.00 88.00 192 GLY A O 1
ATOM 1568 N N . TYR A 1 193 ? -5.748 1.162 -7.620 1.00 85.25 193 TYR A N 1
ATOM 1569 C CA . TYR A 1 193 ? -6.714 1.551 -6.587 1.00 85.25 193 TYR A CA 1
ATOM 1570 C C . TYR A 1 193 ? -7.881 2.384 -7.157 1.00 85.25 193 TYR A C 1
ATOM 1572 O O . TYR A 1 193 ? -9.034 2.229 -6.749 1.00 85.25 193 TYR A O 1
ATOM 1580 N N . PHE A 1 194 ? -7.610 3.213 -8.171 1.00 85.75 194 PHE A N 1
ATOM 1581 C CA . PHE A 1 194 ? -8.589 4.084 -8.828 1.00 85.75 194 PHE A CA 1
ATOM 1582 C C . PHE A 1 194 ? -9.174 3.509 -10.125 1.00 85.75 194 PHE A C 1
ATOM 1584 O O . PHE A 1 194 ? -9.929 4.201 -10.806 1.00 85.75 194 PHE A O 1
ATOM 1591 N N . ARG A 1 195 ? -8.911 2.234 -10.451 1.00 87.94 195 ARG A N 1
ATOM 1592 C CA . ARG A 1 195 ? -9.350 1.598 -11.712 1.00 87.94 195 ARG A CA 1
ATOM 1593 C C . ARG A 1 195 ? -10.849 1.733 -12.003 1.00 87.94 195 ARG A C 1
ATOM 1595 O O . ARG A 1 195 ? -11.232 1.812 -13.160 1.00 87.94 195 ARG A O 1
ATOM 1602 N N . LYS A 1 196 ? -11.695 1.781 -10.963 1.00 84.25 196 LYS A N 1
ATOM 1603 C CA . LYS A 1 196 ? -13.160 1.931 -11.086 1.00 84.25 196 LYS A CA 1
ATOM 1604 C C . LYS A 1 196 ? -13.590 3.270 -11.697 1.00 84.25 196 LYS A C 1
ATOM 1606 O O . LYS A 1 196 ? -14.699 3.365 -12.203 1.00 84.25 196 LYS A O 1
ATOM 1611 N N . PHE A 1 197 ? -12.723 4.281 -11.646 1.00 86.06 197 PHE A N 1
ATOM 1612 C CA . PHE A 1 197 ? -12.964 5.613 -12.203 1.00 86.06 197 PHE A CA 1
ATOM 1613 C C . PHE A 1 197 ? -12.282 5.823 -13.560 1.00 86.06 197 PHE A C 1
ATOM 1615 O O . PHE A 1 197 ? -12.508 6.843 -14.203 1.00 86.06 197 PHE A O 1
ATOM 1622 N N . LEU A 1 198 ? -11.431 4.885 -13.987 1.00 86.31 198 LEU A N 1
ATOM 1623 C CA . LEU A 1 198 ? -10.634 4.992 -15.204 1.00 86.31 198 LEU A CA 1
ATOM 1624 C C . LEU A 1 198 ? -11.213 4.060 -16.279 1.00 86.31 198 LEU A C 1
ATOM 1626 O O . LEU A 1 198 ? -11.068 2.837 -16.168 1.00 86.31 198 LEU A O 1
ATOM 1630 N N . PRO A 1 199 ? -11.864 4.596 -17.327 1.00 89.81 199 PRO A N 1
ATOM 1631 C CA . PRO A 1 199 ? -12.408 3.769 -18.395 1.00 89.81 199 PRO A CA 1
ATOM 1632 C C . PRO A 1 199 ? -11.278 3.012 -19.097 1.00 89.81 199 PRO A C 1
ATOM 1634 O O . PRO A 1 199 ? -10.220 3.569 -19.384 1.00 89.81 199 PRO A O 1
ATOM 1637 N N . SER A 1 200 ? -11.494 1.723 -19.363 1.00 90.94 200 SER A N 1
ATOM 1638 C CA . SER A 1 200 ? -10.519 0.858 -20.043 1.00 90.94 200 SER A CA 1
ATOM 1639 C C . SER A 1 200 ? -9.133 0.809 -19.376 1.00 90.94 200 SER A C 1
ATOM 1641 O O . SER A 1 200 ? -8.127 0.612 -20.062 1.00 90.94 200 SER A O 1
ATOM 1643 N N . TYR A 1 201 ? -9.066 0.930 -18.040 1.00 91.56 201 TYR A N 1
ATOM 1644 C CA . TYR A 1 201 ? -7.806 0.893 -17.282 1.00 91.56 201 TYR A CA 1
ATOM 1645 C C . TYR A 1 201 ? -6.905 -0.287 -17.668 1.00 91.56 201 TYR A C 1
ATOM 1647 O O . TYR A 1 201 ? -5.711 -0.105 -17.873 1.00 91.56 201 TYR A O 1
ATOM 1655 N N . SER A 1 202 ? -7.470 -1.487 -17.832 1.00 86.75 202 SER A N 1
ATOM 1656 C CA . SER A 1 202 ? -6.712 -2.682 -18.221 1.00 86.75 202 SER A CA 1
ATOM 1657 C C . SER A 1 202 ? -5.977 -2.518 -19.551 1.00 86.75 202 SER A C 1
ATOM 1659 O O . SER A 1 202 ? -4.848 -2.981 -19.670 1.00 86.75 202 SER A O 1
ATOM 1661 N N . THR A 1 203 ? -6.583 -1.846 -20.532 1.00 90.25 203 THR A N 1
ATOM 1662 C CA . THR A 1 203 ? -5.968 -1.582 -21.841 1.00 90.25 203 THR A CA 1
ATOM 1663 C C . THR A 1 203 ? -4.844 -0.559 -21.717 1.00 90.25 203 THR A C 1
ATOM 1665 O O . THR A 1 203 ? -3.771 -0.757 -22.280 1.00 90.25 203 THR A O 1
ATOM 1668 N N . ILE A 1 204 ? -5.061 0.495 -20.924 1.00 88.44 204 ILE A N 1
ATOM 1669 C CA . ILE A 1 204 ? -4.083 1.569 -20.686 1.00 88.44 204 ILE A CA 1
ATOM 1670 C C . ILE A 1 204 ? -2.870 1.044 -19.900 1.00 88.44 204 ILE A C 1
ATOM 1672 O O . ILE A 1 204 ? -1.728 1.354 -20.226 1.00 88.44 204 ILE A O 1
ATOM 1676 N N . ALA A 1 205 ? -3.105 0.209 -18.886 1.00 89.06 205 ALA A N 1
ATOM 1677 C CA . ALA A 1 205 ? -2.073 -0.372 -18.029 1.00 89.06 205 ALA A CA 1
ATOM 1678 C C . ALA A 1 205 ? -1.378 -1.601 -18.644 1.00 89.06 205 ALA A C 1
ATOM 1680 O O . ALA A 1 205 ? -0.366 -2.064 -18.107 1.00 89.06 205 ALA A O 1
ATOM 1681 N N . ARG A 1 206 ? -1.898 -2.147 -19.754 1.00 87.19 206 ARG A N 1
ATOM 1682 C CA . ARG A 1 206 ? -1.365 -3.345 -20.420 1.00 87.19 206 ARG A CA 1
ATOM 1683 C C . ARG A 1 206 ? 0.124 -3.253 -20.776 1.00 87.19 206 ARG A C 1
ATOM 1685 O O . ARG A 1 206 ? 0.842 -4.149 -20.340 1.00 87.19 206 ARG A O 1
ATOM 1692 N N . PRO A 1 207 ? 0.620 -2.220 -21.490 1.00 86.62 207 PRO A N 1
ATOM 1693 C CA . PRO A 1 207 ? 2.036 -2.151 -21.867 1.00 86.62 207 PRO A CA 1
ATOM 1694 C C . PRO A 1 207 ? 2.963 -2.170 -20.648 1.00 86.62 207 PRO A C 1
ATOM 1696 O O . PRO A 1 207 ? 3.985 -2.846 -20.657 1.00 86.62 207 PRO A O 1
ATOM 1699 N N . LEU A 1 208 ? 2.572 -1.501 -19.559 1.00 84.38 208 LEU A N 1
ATOM 1700 C CA . LEU A 1 208 ? 3.326 -1.521 -18.306 1.00 84.38 208 LEU A CA 1
ATOM 1701 C C . LEU A 1 208 ? 3.261 -2.891 -17.620 1.00 84.38 208 LEU A C 1
ATOM 1703 O O . LEU A 1 208 ? 4.253 -3.356 -17.072 1.00 84.38 208 LEU A O 1
ATOM 1707 N N . SER A 1 209 ? 2.106 -3.554 -17.670 1.00 81.81 209 SER A N 1
ATOM 1708 C CA . SER A 1 209 ? 1.898 -4.881 -17.077 1.00 81.81 209 SER A CA 1
ATOM 1709 C C . SER A 1 209 ? 2.644 -5.993 -17.830 1.00 81.81 209 SER A C 1
ATOM 1711 O O . SER A 1 209 ? 3.081 -6.973 -17.225 1.00 81.81 209 SER A O 1
ATOM 1713 N N . GLU A 1 210 ? 2.813 -5.856 -19.147 1.00 81.75 210 GLU A N 1
ATOM 1714 C CA . GLU A 1 210 ? 3.542 -6.812 -19.990 1.00 81.75 210 GLU A CA 1
ATOM 1715 C C . GLU A 1 210 ? 5.047 -6.829 -19.697 1.00 81.75 210 GLU A C 1
ATOM 1717 O O . GLU A 1 210 ? 5.657 -7.897 -19.760 1.00 81.75 210 GLU A O 1
ATOM 1722 N N . LEU A 1 211 ? 5.628 -5.707 -19.251 1.00 73.44 211 LEU A N 1
ATOM 1723 C CA . LEU A 1 211 ? 7.038 -5.638 -18.840 1.00 73.44 211 LEU A CA 1
ATOM 1724 C C . LEU A 1 211 ? 7.391 -6.646 -17.733 1.00 73.44 211 LEU A C 1
ATOM 1726 O O . LEU A 1 211 ? 8.520 -7.123 -17.674 1.00 73.44 211 LEU A O 1
ATOM 1730 N N . PHE A 1 212 ? 6.429 -7.013 -16.881 1.00 69.19 212 PHE A N 1
ATOM 1731 C CA . PHE A 1 212 ? 6.627 -8.009 -15.821 1.00 69.19 212 PHE A CA 1
ATOM 1732 C C . PHE A 1 212 ? 6.434 -9.455 -16.291 1.00 69.19 212 PHE A C 1
ATOM 1734 O O . PHE A 1 212 ? 6.837 -10.389 -15.596 1.00 69.19 212 PHE A O 1
ATOM 1741 N N . ARG A 1 213 ? 5.771 -9.661 -17.434 1.00 66.75 213 ARG A N 1
ATOM 1742 C CA . ARG A 1 213 ? 5.421 -10.994 -17.947 1.00 66.75 213 ARG A CA 1
ATOM 1743 C C . ARG A 1 213 ? 6.506 -11.595 -18.825 1.00 66.75 213 ARG A C 1
ATOM 1745 O O . ARG A 1 213 ? 6.543 -12.816 -18.965 1.00 66.75 213 ARG A O 1
ATOM 1752 N N . THR A 1 214 ? 7.382 -10.772 -19.393 1.00 69.75 214 THR A N 1
ATOM 1753 C CA . THR A 1 214 ? 8.458 -11.247 -20.260 1.00 69.75 214 THR A CA 1
ATOM 1754 C C . THR A 1 214 ? 9.469 -12.039 -19.443 1.00 69.75 214 THR A C 1
ATOM 1756 O O . THR A 1 214 ? 10.283 -11.474 -18.715 1.00 69.75 214 THR A O 1
ATOM 1759 N N . SER A 1 215 ? 9.411 -13.366 -19.561 1.00 75.94 215 SER A N 1
ATOM 1760 C CA . SER A 1 215 ? 10.420 -14.229 -18.968 1.00 75.94 215 SER A CA 1
ATOM 1761 C C . SER A 1 215 ? 11.692 -14.184 -19.803 1.00 75.94 215 SER A C 1
ATOM 1763 O O . SER A 1 215 ? 11.636 -14.458 -21.004 1.00 75.94 215 SER A O 1
ATOM 1765 N N . PHE A 1 216 ? 12.836 -13.901 -19.192 1.00 78.81 216 PHE A N 1
ATOM 1766 C CA . PHE A 1 216 ? 14.120 -13.929 -19.894 1.00 78.81 216 PHE A CA 1
ATOM 1767 C C . PHE A 1 216 ? 15.131 -14.835 -19.193 1.00 78.81 216 PHE A C 1
ATOM 1769 O O . PHE A 1 216 ? 15.063 -15.098 -17.993 1.00 78.81 216 PHE A O 1
ATOM 1776 N N . LYS A 1 217 ? 16.072 -15.366 -19.975 1.00 85.50 217 LYS A N 1
ATOM 1777 C CA . LYS A 1 217 ? 17.150 -16.222 -19.473 1.00 85.50 217 LYS A CA 1
ATOM 1778 C C . LYS A 1 217 ? 18.413 -15.392 -19.318 1.00 85.50 217 LYS A C 1
ATOM 1780 O O . LYS A 1 217 ? 18.893 -14.823 -20.29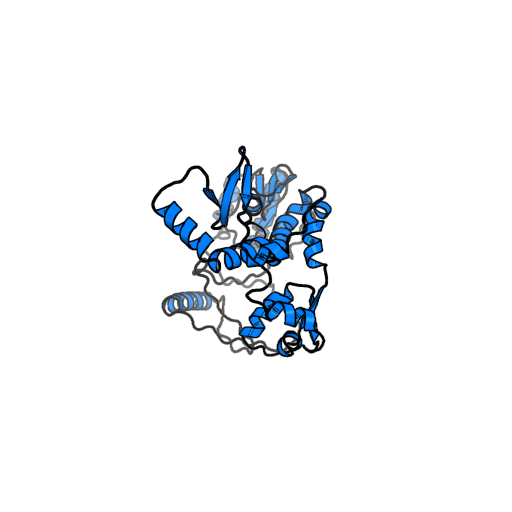4 1.00 85.50 217 LYS A O 1
ATOM 1785 N N . ILE A 1 218 ? 18.963 -15.360 -18.110 1.00 86.00 218 ILE A N 1
ATOM 1786 C CA . ILE A 1 218 ? 20.291 -14.809 -17.852 1.00 86.00 218 ILE A CA 1
ATOM 1787 C C . ILE A 1 218 ? 21.282 -15.952 -18.029 1.00 86.00 218 ILE A C 1
ATOM 1789 O O . ILE A 1 218 ? 21.261 -16.923 -17.277 1.00 86.00 218 ILE A O 1
ATOM 1793 N N . ILE A 1 219 ? 22.138 -15.847 -19.040 1.00 88.44 219 ILE A N 1
ATOM 1794 C CA . ILE A 1 219 ? 23.201 -16.819 -19.291 1.00 88.44 219 ILE A CA 1
ATOM 1795 C C . ILE A 1 219 ? 24.491 -16.234 -18.726 1.00 88.44 219 ILE A C 1
ATOM 1797 O O . ILE A 1 219 ? 24.876 -15.128 -19.096 1.00 88.44 219 ILE A O 1
ATOM 1801 N N . THR A 1 220 ? 25.140 -16.958 -17.821 1.00 88.62 220 THR A N 1
ATOM 1802 C CA . THR A 1 220 ? 26.353 -16.496 -17.135 1.00 88.62 220 THR A CA 1
ATOM 1803 C C . THR A 1 220 ? 27.342 -17.642 -16.960 1.00 88.62 220 THR A C 1
ATOM 1805 O O . THR A 1 220 ? 26.943 -18.790 -16.782 1.00 88.62 220 THR A O 1
ATOM 1808 N N . ASP A 1 221 ? 28.630 -17.328 -16.976 1.00 88.81 221 ASP A N 1
ATOM 1809 C CA . ASP A 1 221 ? 29.716 -18.213 -16.545 1.00 88.81 221 ASP A CA 1
ATOM 1810 C C . ASP A 1 221 ? 29.978 -18.117 -15.029 1.00 88.81 221 ASP A C 1
ATOM 1812 O O . ASP A 1 221 ? 30.821 -18.826 -14.480 1.00 88.81 221 ASP A O 1
ATOM 1816 N N . CYS A 1 222 ? 29.237 -17.258 -14.320 1.00 86.00 222 CYS A N 1
ATOM 1817 C CA . CYS A 1 222 ? 29.351 -17.084 -12.882 1.00 86.00 222 CYS A CA 1
ATOM 1818 C C . CYS A 1 222 ? 28.477 -18.092 -12.127 1.00 86.00 222 CYS A C 1
ATOM 1820 O O . CYS A 1 222 ? 27.289 -17.881 -11.867 1.00 86.00 222 CYS A O 1
ATOM 1822 N N . ASP A 1 223 ? 29.112 -19.165 -11.677 1.00 83.06 223 ASP A N 1
ATOM 1823 C CA . ASP A 1 223 ? 28.491 -20.222 -10.875 1.00 83.06 223 ASP A CA 1
ATOM 1824 C C . ASP A 1 223 ? 27.881 -19.714 -9.550 1.00 83.06 223 ASP A C 1
ATOM 1826 O O . ASP A 1 223 ? 26.884 -20.243 -9.049 1.00 83.06 223 ASP A O 1
ATOM 1830 N N . ALA A 1 224 ? 28.456 -18.649 -8.979 1.00 81.56 224 ALA A N 1
ATOM 1831 C CA . ALA A 1 224 ? 27.946 -18.016 -7.765 1.00 81.56 224 ALA A CA 1
ATOM 1832 C C . ALA A 1 224 ? 26.587 -17.333 -7.984 1.00 81.56 224 ALA A C 1
ATOM 1834 O O . ALA A 1 224 ? 25.758 -17.348 -7.074 1.00 81.56 224 ALA A O 1
ATOM 1835 N N . LEU A 1 225 ? 26.350 -16.773 -9.177 1.00 81.19 225 LEU A N 1
ATOM 1836 C CA . LEU A 1 225 ? 25.093 -16.114 -9.535 1.00 81.19 225 LEU A CA 1
ATOM 1837 C C . LEU A 1 225 ? 23.965 -17.137 -9.737 1.00 81.19 225 LEU A C 1
ATOM 1839 O O . LEU A 1 225 ? 22.831 -16.896 -9.337 1.00 81.19 225 LEU A O 1
ATOM 1843 N N . VAL A 1 226 ? 24.292 -18.314 -10.276 1.00 83.62 226 VAL A N 1
ATOM 1844 C CA . VAL A 1 226 ? 23.347 -19.430 -10.467 1.00 83.62 226 VAL A CA 1
ATOM 1845 C C . VAL A 1 226 ? 22.901 -20.001 -9.119 1.00 83.62 226 VAL A C 1
ATOM 1847 O O . VAL A 1 226 ? 21.711 -20.181 -8.872 1.00 83.62 226 VAL A O 1
ATOM 1850 N N . LYS A 1 227 ? 23.852 -20.219 -8.203 1.00 80.00 227 LYS A N 1
ATOM 1851 C CA . LYS A 1 227 ? 23.598 -20.766 -6.855 1.00 80.00 227 LYS A CA 1
ATOM 1852 C C . LYS A 1 227 ? 23.025 -19.731 -5.877 1.00 80.00 227 LYS A C 1
ATOM 1854 O O . LYS A 1 227 ? 22.787 -20.051 -4.715 1.00 80.00 227 LYS A O 1
ATOM 1859 N N . MET A 1 228 ? 22.835 -18.487 -6.313 1.00 79.81 228 MET A N 1
ATOM 1860 C CA . MET A 1 228 ? 22.382 -17.383 -5.469 1.00 79.81 228 MET A CA 1
ATOM 1861 C C . MET A 1 228 ? 20.919 -17.536 -5.037 1.00 79.81 228 MET A C 1
ATOM 1863 O O . MET A 1 228 ? 20.588 -17.233 -3.900 1.00 79.81 228 MET A O 1
ATOM 1867 N N . LEU A 1 229 ? 20.036 -18.022 -5.911 1.00 69.88 229 LEU A N 1
ATOM 1868 C CA . LEU A 1 229 ? 18.608 -18.151 -5.587 1.00 69.88 229 LEU A CA 1
ATOM 1869 C C . LEU A 1 229 ? 18.289 -19.406 -4.756 1.00 69.88 229 LEU A C 1
ATOM 1871 O O . LEU A 1 229 ? 17.220 -19.487 -4.163 1.00 69.88 229 LEU A O 1
ATOM 1875 N N . SER A 1 230 ? 19.209 -20.373 -4.695 1.00 70.88 230 SER A N 1
ATOM 1876 C CA . SER A 1 230 ? 19.009 -21.662 -4.021 1.00 70.88 230 SER A CA 1
ATOM 1877 C C . SER A 1 230 ? 19.695 -21.777 -2.655 1.00 70.88 230 SER A C 1
ATOM 1879 O O . SER A 1 230 ? 19.501 -22.768 -1.956 1.00 70.88 230 SER A O 1
ATOM 1881 N N . LYS A 1 231 ? 20.551 -20.820 -2.271 1.00 72.88 231 LYS A N 1
ATOM 1882 C CA . LYS A 1 231 ? 21.294 -20.862 -1.001 1.00 72.88 231 LYS A CA 1
ATOM 1883 C C . LYS A 1 231 ? 20.487 -20.238 0.139 1.00 72.88 231 LYS A C 1
ATOM 1885 O O . LYS A 1 231 ? 20.020 -19.112 0.016 1.00 72.88 231 LYS A O 1
ATOM 1890 N N . LYS A 1 232 ? 20.408 -20.948 1.272 1.00 63.78 232 LYS A N 1
ATOM 1891 C CA . LYS A 1 232 ? 19.748 -20.488 2.510 1.00 63.78 232 LYS A CA 1
ATOM 1892 C C . LYS A 1 232 ? 20.489 -19.319 3.175 1.00 63.78 232 LYS A C 1
ATOM 1894 O O . LYS A 1 232 ? 19.855 -18.426 3.721 1.00 63.78 232 LYS A O 1
ATOM 1899 N N . GLU A 1 233 ? 21.819 -19.294 3.073 1.00 68.94 233 GLU A N 1
ATOM 1900 C CA . GLU A 1 233 ? 22.664 -18.203 3.568 1.00 68.94 233 GLU A CA 1
ATOM 1901 C C . GLU A 1 233 ? 23.414 -17.533 2.414 1.00 68.94 233 GLU A C 1
ATOM 1903 O O . GLU A 1 233 ? 24.176 -18.167 1.674 1.00 68.94 233 GLU A O 1
ATOM 1908 N N . LEU A 1 234 ? 23.191 -16.228 2.255 1.00 73.31 234 LEU A N 1
ATOM 1909 C CA . LEU A 1 234 ? 23.784 -15.422 1.195 1.00 73.31 234 LEU A CA 1
ATOM 1910 C C . LEU A 1 234 ? 24.768 -14.413 1.773 1.00 73.31 234 LEU A C 1
ATOM 1912 O O . LEU A 1 234 ? 24.473 -13.699 2.728 1.00 73.31 234 LEU A O 1
ATOM 1916 N N . ASN A 1 235 ? 25.931 -14.296 1.131 1.00 75.56 235 ASN A N 1
ATOM 1917 C CA . ASN A 1 235 ? 26.841 -13.182 1.378 1.00 75.56 235 ASN A CA 1
ATOM 1918 C C . ASN A 1 235 ? 26.093 -11.858 1.097 1.00 75.56 235 ASN A C 1
ATOM 1920 O O . ASN A 1 235 ? 25.443 -11.774 0.051 1.00 75.56 235 ASN A O 1
ATOM 1924 N N . PRO A 1 236 ? 26.213 -10.811 1.940 1.00 74.38 236 PRO A N 1
ATOM 1925 C CA . PRO A 1 236 ? 25.553 -9.516 1.741 1.00 74.38 236 PRO A CA 1
ATOM 1926 C C . PRO A 1 236 ? 25.674 -8.935 0.323 1.00 74.38 236 PRO A C 1
ATOM 1928 O O . PRO A 1 236 ? 24.727 -8.339 -0.195 1.00 74.38 236 PRO A O 1
ATOM 1931 N N . ARG A 1 237 ? 26.816 -9.152 -0.350 1.00 69.94 237 ARG A N 1
ATOM 1932 C CA . ARG A 1 237 ? 27.027 -8.703 -1.736 1.00 69.94 237 ARG A CA 1
ATOM 1933 C C . ARG A 1 237 ? 26.109 -9.426 -2.727 1.00 69.94 237 ARG A C 1
ATOM 1935 O O . ARG A 1 237 ? 25.576 -8.781 -3.623 1.00 69.94 237 ARG A O 1
ATOM 1942 N N . LEU A 1 238 ? 25.931 -10.737 -2.565 1.00 74.19 238 LEU A N 1
ATOM 1943 C CA . LEU A 1 238 ? 25.041 -11.559 -3.390 1.00 74.19 238 LEU A CA 1
ATOM 1944 C C . LEU A 1 238 ? 23.574 -11.356 -3.000 1.00 74.19 238 LEU A C 1
ATOM 1946 O O . LEU A 1 238 ? 22.734 -11.263 -3.883 1.00 74.19 238 LEU A O 1
ATOM 1950 N N . ALA A 1 239 ? 23.269 -11.188 -1.710 1.00 75.25 239 ALA A N 1
ATOM 1951 C CA . ALA A 1 239 ? 21.914 -10.912 -1.229 1.00 75.25 239 ALA A CA 1
ATOM 1952 C C . ALA A 1 239 ? 21.317 -9.652 -1.879 1.00 75.25 239 ALA A C 1
ATOM 1954 O O . ALA A 1 239 ? 20.163 -9.661 -2.302 1.00 75.25 239 ALA A O 1
ATOM 1955 N N . ARG A 1 240 ? 22.122 -8.593 -2.050 1.00 77.00 240 ARG A N 1
ATOM 1956 C CA . ARG A 1 240 ? 21.692 -7.379 -2.761 1.00 77.00 240 ARG A CA 1
ATOM 1957 C C . ARG A 1 240 ? 21.272 -7.669 -4.206 1.00 77.00 240 ARG A C 1
ATOM 1959 O O . ARG A 1 240 ? 20.233 -7.193 -4.643 1.00 77.00 240 ARG A O 1
ATOM 1966 N N . TRP A 1 241 ? 22.065 -8.452 -4.936 1.00 78.94 241 TRP A N 1
ATOM 1967 C CA . TRP A 1 241 ? 21.749 -8.824 -6.318 1.00 78.94 241 TRP A CA 1
ATOM 1968 C C . TRP A 1 241 ? 20.579 -9.808 -6.407 1.00 78.94 241 TRP A C 1
ATOM 1970 O O . TRP A 1 241 ? 19.786 -9.707 -7.337 1.00 78.94 241 TRP A O 1
ATOM 1980 N N . ALA A 1 242 ? 20.433 -10.707 -5.431 1.00 77.38 242 ALA A N 1
ATOM 1981 C CA . ALA A 1 242 ? 19.297 -11.618 -5.323 1.00 77.38 242 ALA A CA 1
ATOM 1982 C C . ALA A 1 242 ? 17.980 -10.856 -5.187 1.00 77.38 242 ALA A C 1
ATOM 1984 O O . ALA A 1 242 ? 17.053 -11.124 -5.944 1.00 77.38 242 ALA A O 1
ATOM 1985 N N . LEU A 1 243 ? 17.935 -9.859 -4.298 1.00 76.19 243 LEU A N 1
ATOM 1986 C CA . LEU A 1 243 ? 16.770 -8.989 -4.135 1.00 76.19 243 LEU A CA 1
ATOM 1987 C C . LEU A 1 243 ? 16.437 -8.239 -5.429 1.00 76.19 243 LEU A C 1
ATOM 1989 O O . LEU A 1 243 ? 15.274 -8.182 -5.808 1.00 76.19 243 LEU A O 1
ATOM 1993 N N . CYS A 1 244 ? 17.443 -7.719 -6.142 1.00 76.38 244 CYS A N 1
ATOM 1994 C CA . CYS A 1 244 ? 17.217 -7.065 -7.433 1.00 76.38 244 CYS A CA 1
ATOM 1995 C C . CYS A 1 244 ? 16.682 -8.035 -8.497 1.00 76.38 244 CYS A C 1
ATOM 1997 O O . CYS A 1 244 ? 15.751 -7.695 -9.215 1.00 76.38 244 CYS A O 1
ATOM 1999 N N . LEU A 1 245 ? 17.254 -9.237 -8.618 1.00 76.38 245 LEU A N 1
ATOM 2000 C CA . LEU A 1 245 ? 16.860 -10.203 -9.650 1.00 76.38 245 LEU A CA 1
ATOM 2001 C C . LEU A 1 245 ? 15.518 -10.886 -9.359 1.00 76.38 245 LEU A C 1
ATOM 2003 O O . LEU A 1 245 ? 14.816 -11.230 -10.305 1.00 76.38 245 LEU A O 1
ATOM 2007 N N . GLN A 1 246 ? 15.122 -11.011 -8.087 1.00 73.69 246 GLN A N 1
ATOM 2008 C CA . GLN A 1 246 ? 13.784 -11.471 -7.688 1.00 73.69 246 GLN A CA 1
ATOM 2009 C C . GLN A 1 246 ? 12.658 -10.576 -8.222 1.00 73.69 246 GLN A C 1
ATOM 2011 O O . GLN A 1 246 ? 11.518 -11.024 -8.332 1.00 73.69 246 GLN A O 1
ATOM 2016 N N . GLU A 1 247 ? 12.947 -9.320 -8.569 1.00 70.00 247 GLU A N 1
ATOM 2017 C CA . GLU A 1 247 ? 11.943 -8.421 -9.140 1.00 70.00 247 GLU A CA 1
ATOM 2018 C C . GLU A 1 247 ? 11.563 -8.781 -10.585 1.00 70.00 247 GLU A C 1
ATOM 2020 O O . GLU A 1 247 ? 10.497 -8.351 -11.043 1.00 70.00 247 GLU A O 1
ATOM 2025 N N . PHE A 1 248 ? 12.407 -9.562 -11.272 1.00 73.69 248 PHE A N 1
ATOM 2026 C CA . PHE A 1 248 ? 12.264 -9.962 -12.668 1.00 73.69 248 PHE A CA 1
ATOM 2027 C C . PHE A 1 248 ? 11.854 -11.431 -12.784 1.00 73.69 248 PHE A C 1
ATOM 2029 O O . PHE A 1 248 ? 12.337 -12.295 -12.053 1.00 73.69 248 PHE A O 1
ATOM 2036 N N . ASN A 1 249 ? 11.034 -11.745 -13.788 1.00 75.75 249 ASN A N 1
ATOM 2037 C CA . ASN A 1 249 ? 10.762 -13.126 -14.169 1.00 75.75 249 ASN A CA 1
ATOM 2038 C C . ASN A 1 249 ? 11.952 -13.678 -14.975 1.00 75.75 249 ASN A C 1
ATOM 2040 O O . ASN A 1 249 ? 11.916 -13.733 -16.202 1.00 75.75 249 ASN A O 1
ATOM 2044 N N . CYS A 1 250 ? 13.055 -14.006 -14.304 1.00 80.56 250 CYS A N 1
ATOM 2045 C CA . CYS A 1 250 ? 14.265 -14.471 -14.970 1.00 80.56 250 CYS A CA 1
ATOM 2046 C C . CYS A 1 250 ? 14.749 -15.823 -14.449 1.00 80.56 250 CYS A C 1
ATOM 2048 O O . CYS A 1 250 ? 14.595 -16.162 -13.279 1.00 80.56 250 CYS A O 1
ATOM 2050 N N . THR A 1 251 ? 15.349 -16.609 -15.342 1.00 84.75 251 THR A N 1
ATOM 2051 C CA . THR A 1 251 ? 16.015 -17.869 -14.985 1.00 84.75 251 THR A CA 1
ATOM 2052 C C . THR A 1 251 ? 17.502 -17.746 -15.275 1.00 84.75 251 THR A C 1
ATOM 2054 O O . THR A 1 251 ? 17.894 -17.317 -16.361 1.00 84.75 251 THR A O 1
ATOM 2057 N N . ILE A 1 252 ? 18.336 -18.083 -14.292 1.00 87.00 252 ILE A N 1
ATOM 2058 C CA . ILE A 1 252 ? 19.793 -17.957 -14.388 1.00 87.00 252 ILE A CA 1
ATOM 2059 C C . ILE A 1 252 ? 20.363 -19.323 -14.767 1.00 87.00 252 ILE A C 1
ATOM 2061 O O . ILE A 1 252 ? 20.181 -20.300 -14.042 1.00 87.00 252 ILE A O 1
ATOM 2065 N N . VAL A 1 253 ? 21.035 -19.398 -15.913 1.00 88.69 253 VAL A N 1
ATOM 2066 C CA . VAL A 1 253 ? 21.590 -20.637 -16.467 1.00 88.69 253 VAL A CA 1
ATOM 2067 C C . VAL A 1 253 ? 23.099 -20.501 -16.598 1.00 88.69 253 VAL A C 1
ATOM 2069 O O . VAL A 1 253 ? 23.594 -19.556 -17.216 1.00 88.69 253 VAL A O 1
ATOM 2072 N N . HIS A 1 254 ? 23.828 -21.478 -16.056 1.00 90.38 254 HIS A N 1
ATOM 2073 C CA . HIS A 1 254 ? 25.272 -21.542 -16.226 1.00 90.38 254 HIS A CA 1
ATOM 2074 C C . HIS A 1 254 ? 25.646 -21.929 -17.664 1.00 90.38 254 HIS A C 1
ATOM 2076 O O . HIS A 1 254 ? 25.135 -22.913 -18.210 1.00 90.38 254 HIS A O 1
ATOM 2082 N N . ARG A 1 255 ? 26.591 -21.205 -18.264 1.00 89.31 255 ARG A N 1
ATOM 2083 C CA . ARG A 1 255 ? 27.255 -21.583 -19.515 1.00 89.31 255 ARG A CA 1
ATOM 2084 C C . ARG A 1 255 ? 28.726 -21.199 -19.426 1.00 89.31 255 ARG A C 1
ATOM 2086 O O . ARG A 1 255 ? 29.053 -20.077 -19.080 1.00 89.31 255 ARG A O 1
ATOM 2093 N N . THR A 1 256 ? 29.610 -22.128 -19.777 1.00 87.25 256 THR A N 1
ATOM 2094 C CA . THR A 1 256 ? 31.059 -21.893 -19.738 1.00 87.25 256 THR A CA 1
ATOM 2095 C C . THR A 1 256 ? 31.464 -20.744 -20.666 1.00 87.25 256 THR A C 1
ATOM 2097 O O . THR A 1 256 ? 30.973 -20.668 -21.795 1.00 87.25 256 THR A O 1
ATOM 2100 N N . GLY A 1 257 ? 32.411 -19.903 -20.234 1.00 83.44 257 GLY A N 1
ATOM 2101 C CA . GLY A 1 257 ? 32.887 -18.745 -21.009 1.00 83.44 257 GLY A CA 1
ATOM 2102 C C . GLY A 1 257 ? 33.394 -19.097 -22.416 1.00 83.44 257 GLY A C 1
ATOM 2103 O O . GLY A 1 257 ? 33.149 -18.363 -23.368 1.00 83.44 257 GLY A O 1
ATOM 2104 N N . SER A 1 258 ? 33.965 -20.295 -22.597 1.00 85.50 258 SER A N 1
ATOM 2105 C CA . SER A 1 258 ? 34.358 -20.833 -23.913 1.00 85.50 258 SER A CA 1
ATOM 2106 C C . SER A 1 258 ? 33.204 -20.926 -24.922 1.00 85.50 258 SER A C 1
ATOM 2108 O O . SER A 1 258 ? 33.418 -20.808 -26.124 1.00 85.50 258 SER A O 1
ATOM 2110 N N . LYS A 1 259 ? 31.965 -21.099 -24.446 1.00 87.31 259 LYS A N 1
ATOM 2111 C CA . LYS A 1 259 ? 30.736 -21.138 -25.259 1.00 87.31 259 LYS A CA 1
ATOM 2112 C C . LYS A 1 259 ? 30.052 -19.766 -25.363 1.00 87.31 259 LYS A C 1
ATOM 2114 O O . LYS A 1 259 ? 28.928 -19.671 -25.860 1.00 87.31 259 LYS A O 1
ATOM 2119 N N . MET A 1 260 ? 30.698 -18.711 -24.869 1.00 86.75 260 MET A N 1
ATOM 2120 C CA . MET A 1 260 ? 30.193 -17.336 -24.817 1.00 86.75 260 MET A CA 1
ATOM 2121 C C . MET A 1 260 ? 31.201 -16.340 -25.406 1.00 86.75 260 MET A C 1
ATOM 2123 O O . MET A 1 260 ? 31.252 -15.192 -24.980 1.00 86.75 260 MET A O 1
ATOM 2127 N N . ALA A 1 261 ? 31.963 -16.756 -26.428 1.00 82.19 261 ALA A N 1
ATOM 2128 C CA . ALA A 1 261 ? 32.987 -15.929 -27.075 1.00 82.19 261 ALA A CA 1
ATOM 2129 C C . ALA A 1 261 ? 32.465 -14.565 -27.567 1.00 82.19 261 ALA A C 1
ATOM 2131 O O . ALA A 1 261 ? 33.192 -13.584 -27.535 1.00 82.19 261 ALA A O 1
ATOM 2132 N N . HIS A 1 262 ? 31.191 -14.473 -27.963 1.00 81.06 262 HIS A N 1
ATOM 2133 C CA . HIS A 1 262 ? 30.544 -13.208 -28.329 1.00 81.06 262 HIS A CA 1
ATOM 2134 C C . HIS A 1 262 ? 30.402 -12.242 -27.139 1.00 81.06 262 HIS A C 1
ATOM 2136 O O . HIS A 1 262 ? 30.596 -11.044 -27.303 1.00 81.06 262 HIS A O 1
ATOM 2142 N N . VAL A 1 263 ? 30.086 -12.750 -25.941 1.00 82.19 263 VAL A N 1
ATOM 2143 C CA . VAL A 1 263 ? 30.005 -11.941 -24.712 1.00 82.19 263 VAL A CA 1
ATOM 2144 C C . VAL A 1 263 ? 31.402 -11.571 -24.234 1.00 82.19 263 VAL A C 1
ATOM 2146 O O . VAL A 1 263 ? 31.627 -10.426 -23.865 1.00 82.19 263 VAL A O 1
ATOM 2149 N N . ASP A 1 264 ? 32.340 -12.517 -24.289 1.00 79.56 264 ASP A N 1
ATOM 2150 C CA . ASP A 1 264 ? 33.748 -12.299 -23.944 1.00 79.56 264 ASP A CA 1
ATOM 2151 C C . ASP A 1 264 ? 34.393 -11.236 -24.856 1.00 79.56 264 ASP A C 1
ATOM 2153 O O . ASP A 1 264 ? 35.078 -10.329 -24.390 1.00 79.56 264 ASP A O 1
ATOM 2157 N N . ALA A 1 265 ? 34.078 -11.265 -26.153 1.00 75.19 265 ALA A N 1
ATOM 2158 C CA . ALA A 1 265 ? 34.504 -10.247 -27.106 1.00 75.19 265 ALA A CA 1
ATOM 2159 C C . ALA A 1 265 ? 33.879 -8.868 -26.842 1.00 75.19 265 ALA A C 1
ATOM 2161 O O . ALA A 1 265 ? 34.501 -7.872 -27.186 1.00 75.19 265 ALA A O 1
ATOM 2162 N N . LEU A 1 266 ? 32.685 -8.786 -26.242 1.00 72.25 266 LEU A N 1
ATOM 2163 C CA . LEU A 1 266 ? 32.023 -7.523 -25.877 1.00 72.25 266 LEU A CA 1
ATOM 2164 C C . LEU A 1 266 ? 32.420 -7.006 -24.488 1.00 72.25 266 LEU A C 1
ATOM 2166 O O . LEU A 1 266 ? 32.348 -5.803 -24.251 1.00 72.25 266 LEU A O 1
ATOM 2170 N N . SER A 1 267 ? 32.829 -7.883 -23.570 1.00 76.44 267 SER A N 1
ATOM 2171 C CA . SER A 1 267 ? 33.273 -7.505 -22.223 1.00 76.44 267 SER A CA 1
ATOM 2172 C C . SER A 1 267 ? 34.735 -7.048 -22.190 1.00 76.44 267 SER A C 1
ATOM 2174 O O . SER A 1 267 ? 35.122 -6.298 -21.294 1.00 76.44 267 SER A O 1
ATOM 2176 N N . ARG A 1 268 ? 35.543 -7.470 -23.172 1.00 71.06 268 ARG A N 1
ATOM 2177 C CA . ARG A 1 268 ? 36.970 -7.138 -23.304 1.00 71.06 268 ARG A CA 1
ATOM 2178 C C . ARG A 1 268 ? 37.346 -5.808 -23.996 1.00 71.06 268 ARG A C 1
ATOM 2180 O O . ARG A 1 268 ? 38.493 -5.410 -23.791 1.00 71.06 268 ARG A O 1
ATOM 2187 N N . PRO A 1 269 ? 36.509 -5.065 -24.761 1.00 54.50 269 PRO A N 1
ATOM 2188 C CA . PRO A 1 269 ? 36.948 -3.825 -25.401 1.00 54.50 269 PRO A CA 1
ATOM 2189 C C . PRO A 1 269 ? 36.413 -2.568 -24.705 1.00 54.50 269 PRO A C 1
ATOM 2191 O O . PRO A 1 269 ? 35.288 -2.134 -24.935 1.00 54.50 269 PRO A O 1
ATOM 2194 N N . SER A 1 270 ? 37.299 -1.870 -23.996 1.00 48.25 270 SER A N 1
ATOM 2195 C CA . SER A 1 270 ? 37.101 -0.476 -23.561 1.00 48.25 270 SER A CA 1
ATOM 2196 C C . SER A 1 270 ? 37.363 0.553 -24.680 1.00 48.25 270 SER A C 1
ATOM 2198 O O . SER A 1 270 ? 37.343 1.753 -24.420 1.00 48.25 270 SER A O 1
ATOM 2200 N N . HIS A 1 271 ? 37.673 0.120 -25.913 1.00 49.62 271 HIS A N 1
ATOM 2201 C CA . HIS A 1 271 ? 38.189 1.018 -26.963 1.00 49.62 271 HIS A CA 1
ATOM 2202 C C . HIS A 1 271 ? 37.669 0.787 -28.396 1.00 49.62 271 HIS A C 1
ATOM 2204 O O . HIS A 1 271 ? 37.947 1.609 -29.263 1.00 49.62 271 HIS A O 1
ATOM 2210 N N . CYS A 1 272 ? 36.918 -0.286 -28.684 1.00 48.44 272 CYS A N 1
ATOM 2211 C CA . CYS A 1 272 ? 36.574 -0.655 -30.074 1.00 48.44 272 CYS A CA 1
ATOM 2212 C C . CYS A 1 272 ? 35.109 -0.432 -30.499 1.00 48.44 272 CYS A C 1
ATOM 2214 O O . CYS A 1 272 ? 34.788 -0.671 -31.657 1.00 48.44 272 CYS A O 1
ATOM 2216 N N . MET A 1 273 ? 34.221 0.078 -29.636 1.00 45.47 273 MET A N 1
ATOM 2217 C CA . MET A 1 273 ? 32.825 0.393 -30.016 1.00 45.47 273 MET A CA 1
ATOM 2218 C C . MET A 1 273 ? 32.588 1.860 -30.431 1.00 45.47 273 MET A C 1
ATOM 2220 O O . MET A 1 273 ? 31.458 2.335 -30.408 1.00 45.47 273 MET A O 1
ATOM 2224 N N . LEU A 1 274 ? 33.621 2.589 -30.866 1.00 44.44 274 LEU A N 1
ATOM 2225 C CA . LEU A 1 274 ? 33.458 3.883 -31.549 1.00 44.44 274 LEU A CA 1
ATOM 2226 C C . LEU A 1 274 ? 33.408 3.686 -33.075 1.00 44.44 274 LEU A C 1
ATOM 2228 O O . LEU A 1 274 ? 34.236 4.211 -33.816 1.00 44.44 274 LEU A O 1
ATOM 2232 N N . ILE A 1 275 ? 32.408 2.950 -33.570 1.00 47.31 275 ILE A N 1
ATOM 2233 C CA . ILE A 1 275 ? 32.129 2.814 -35.017 1.00 47.31 275 ILE A CA 1
ATOM 2234 C C . ILE A 1 275 ? 31.276 4.003 -35.501 1.00 47.31 275 ILE A C 1
ATOM 2236 O O . ILE A 1 275 ? 30.303 3.855 -36.230 1.00 47.31 275 ILE A O 1
ATOM 2240 N N . GLN A 1 276 ? 31.631 5.218 -35.084 1.00 46.78 276 GLN A N 1
ATOM 2241 C CA . GLN A 1 276 ? 31.112 6.439 -35.709 1.00 46.78 276 GLN A CA 1
ATOM 2242 C C . GLN A 1 276 ? 32.196 7.399 -36.198 1.00 46.78 276 GLN A C 1
ATOM 2244 O O . GLN A 1 276 ? 31.848 8.463 -36.677 1.00 46.78 276 GLN A O 1
ATOM 2249 N N . ASN A 1 277 ? 33.486 7.036 -36.182 1.00 51.22 277 ASN A N 1
ATOM 2250 C CA . ASN A 1 277 ? 34.532 7.881 -36.779 1.00 51.22 277 ASN A CA 1
ATOM 2251 C C . ASN A 1 277 ? 35.752 7.088 -37.294 1.00 51.22 277 ASN A C 1
ATOM 2253 O O . ASN A 1 277 ? 36.884 7.542 -37.144 1.00 51.22 277 ASN A O 1
ATOM 2257 N N . SER A 1 278 ? 35.567 5.911 -37.911 1.00 60.22 278 SER A N 1
ATOM 2258 C CA . SER A 1 278 ? 36.704 5.142 -38.460 1.00 60.22 278 SER A CA 1
ATOM 2259 C C . SER A 1 278 ? 37.493 5.953 -39.494 1.00 60.22 278 SER A C 1
ATOM 2261 O O . SER A 1 278 ? 38.709 6.066 -39.383 1.00 60.22 278 SER A O 1
ATOM 2263 N N . VAL A 1 279 ? 36.800 6.606 -40.427 1.00 66.00 279 VAL A N 1
ATOM 2264 C CA . VAL A 1 279 ? 37.422 7.419 -41.482 1.00 66.00 279 VAL A CA 1
ATOM 2265 C C . VAL A 1 279 ? 38.018 8.711 -40.914 1.00 66.00 279 VAL A C 1
ATOM 2267 O O . VAL A 1 279 ? 39.173 9.030 -41.177 1.00 66.00 279 VAL A O 1
ATOM 2270 N N . HIS A 1 280 ? 37.275 9.432 -40.069 1.00 71.19 280 HIS A N 1
ATOM 2271 C CA . HIS A 1 280 ? 37.739 10.694 -39.483 1.00 71.19 280 HIS A CA 1
ATOM 2272 C C . HIS A 1 280 ? 38.988 10.508 -38.604 1.00 71.19 280 HIS A C 1
ATOM 2274 O O . HIS A 1 280 ? 39.935 11.280 -38.718 1.00 71.19 280 HIS A O 1
ATOM 2280 N N . ILE A 1 281 ? 39.032 9.460 -37.769 1.00 70.56 281 ILE A N 1
ATOM 2281 C CA . ILE A 1 281 ? 40.206 9.163 -36.931 1.00 70.56 281 ILE A CA 1
ATOM 2282 C C . ILE A 1 281 ? 41.389 8.678 -37.775 1.00 70.56 281 ILE A C 1
ATOM 2284 O O . ILE A 1 281 ? 42.524 9.036 -37.463 1.00 70.56 281 ILE A O 1
ATOM 2288 N N . GLN A 1 282 ? 41.151 7.905 -38.840 1.00 73.44 282 GLN A N 1
ATOM 2289 C CA . GLN A 1 282 ? 42.210 7.514 -39.778 1.00 73.44 282 GLN A CA 1
ATOM 2290 C C . GLN A 1 282 ? 42.841 8.740 -40.445 1.00 73.44 282 GLN A C 1
ATOM 2292 O O . GLN A 1 282 ? 44.058 8.895 -40.381 1.00 73.44 282 GLN A O 1
ATOM 2297 N N . PHE A 1 283 ? 42.025 9.655 -40.979 1.00 78.06 283 PHE A N 1
ATOM 2298 C CA . PHE A 1 283 ? 42.519 10.906 -41.557 1.00 78.06 283 PHE A CA 1
ATOM 2299 C C . PHE A 1 283 ? 43.225 11.790 -40.531 1.00 78.06 283 PHE A C 1
ATOM 2301 O O . PHE A 1 283 ? 44.235 12.405 -40.854 1.00 78.06 283 PHE A O 1
ATOM 2308 N N . LEU A 1 284 ? 42.737 11.842 -39.289 1.00 79.88 284 LEU A N 1
ATOM 2309 C CA . LEU A 1 284 ? 43.351 12.659 -38.245 1.00 79.88 284 LEU A CA 1
ATOM 2310 C C . LEU A 1 284 ? 44.740 12.131 -37.876 1.00 79.88 284 LEU A C 1
ATOM 2312 O O . LEU A 1 284 ? 45.680 12.920 -37.807 1.00 79.88 284 LEU A O 1
ATOM 2316 N N . LYS A 1 285 ? 44.888 10.811 -37.711 1.00 80.56 285 LYS A N 1
ATOM 2317 C CA . LYS A 1 285 ? 46.194 10.179 -37.468 1.00 80.56 285 LYS A CA 1
ATOM 2318 C C . LYS A 1 285 ? 47.145 10.363 -38.650 1.00 80.56 285 LYS A C 1
ATOM 2320 O O . LYS A 1 285 ? 48.292 10.738 -38.439 1.00 80.56 285 LYS A O 1
ATOM 2325 N N . ALA A 1 286 ? 46.667 10.150 -39.874 1.00 80.19 286 ALA A N 1
ATOM 2326 C CA . ALA A 1 286 ? 47.491 10.285 -41.071 1.00 80.19 286 ALA A CA 1
ATOM 2327 C C . ALA A 1 286 ? 47.938 11.742 -41.307 1.00 80.19 286 ALA A C 1
ATOM 2329 O O . ALA A 1 286 ? 49.106 11.987 -41.581 1.00 80.19 286 ALA A O 1
ATOM 2330 N N . GLN A 1 287 ? 47.056 12.732 -41.109 1.00 84.44 287 GLN A N 1
ATOM 2331 C CA . GLN A 1 287 ? 47.425 14.152 -41.208 1.00 84.44 287 GLN A CA 1
ATOM 2332 C C . GLN A 1 287 ? 48.401 14.605 -40.113 1.00 84.44 287 GLN A C 1
ATOM 2334 O O . GLN A 1 287 ? 49.117 15.577 -40.320 1.00 84.44 287 GLN A O 1
ATOM 2339 N N . GLN A 1 288 ? 48.394 13.963 -38.940 1.00 81.75 288 GLN A N 1
ATOM 2340 C CA . GLN A 1 288 ? 49.352 14.242 -37.862 1.00 81.75 288 GLN A CA 1
ATOM 2341 C C . GLN A 1 288 ? 50.725 13.609 -38.111 1.00 81.75 288 GLN A C 1
ATOM 2343 O O . GLN A 1 288 ? 51.724 14.126 -37.622 1.00 81.75 288 GLN A O 1
ATOM 2348 N N . ALA A 1 289 ? 50.772 12.490 -38.835 1.00 81.44 289 ALA A N 1
ATOM 2349 C CA . ALA A 1 289 ? 52.020 11.849 -39.236 1.00 81.44 289 ALA A CA 1
ATOM 2350 C C . ALA A 1 289 ? 52.697 12.577 -40.415 1.00 81.44 289 ALA A C 1
ATOM 2352 O O . ALA A 1 289 ? 53.917 12.524 -40.552 1.00 81.44 289 ALA A O 1
ATOM 2353 N N . ASP A 1 290 ? 51.921 13.290 -41.237 1.00 83.81 290 ASP A N 1
ATOM 2354 C CA . ASP A 1 290 ? 52.418 14.064 -42.373 1.00 83.81 290 ASP A CA 1
ATOM 2355 C C . ASP A 1 290 ? 53.047 15.399 -41.925 1.00 83.81 290 ASP A C 1
ATOM 2357 O O . ASP A 1 290 ? 52.385 16.314 -41.411 1.00 83.81 290 ASP A O 1
ATOM 2361 N N . HIS A 1 291 ? 54.359 15.513 -42.135 1.00 82.50 291 HIS A N 1
ATOM 2362 C CA . HIS A 1 291 ? 55.151 16.670 -41.722 1.00 82.50 291 HIS A CA 1
ATOM 2363 C C . HIS A 1 291 ? 54.779 17.951 -42.491 1.00 82.50 291 HIS A C 1
ATOM 2365 O O . HIS A 1 291 ? 54.882 19.048 -41.937 1.00 82.50 291 HIS A O 1
ATOM 2371 N N . GLN A 1 292 ? 54.323 17.847 -43.745 1.00 82.25 292 GLN A N 1
ATOM 2372 C CA . GLN A 1 292 ? 53.928 19.014 -44.542 1.00 82.25 292 GLN A CA 1
ATOM 2373 C C . GLN A 1 292 ? 52.573 19.554 -44.081 1.00 82.25 292 GLN A C 1
ATOM 2375 O O . GLN A 1 292 ? 52.422 20.756 -43.857 1.00 82.25 292 GLN A O 1
ATOM 2380 N N . ILE A 1 293 ? 51.599 18.666 -43.863 1.00 83.75 293 ILE A N 1
ATOM 2381 C CA . ILE A 1 293 ? 50.266 19.043 -43.370 1.00 83.75 293 ILE A CA 1
ATOM 2382 C C . ILE A 1 293 ? 50.354 19.635 -41.960 1.00 83.75 293 ILE A C 1
ATOM 2384 O O . ILE A 1 293 ? 49.670 20.615 -41.653 1.00 83.75 293 ILE A O 1
ATOM 2388 N N . THR A 1 294 ? 51.222 19.080 -41.114 1.00 82.12 294 THR A N 1
ATOM 2389 C CA . THR A 1 294 ? 51.466 19.609 -39.768 1.00 82.12 294 THR A CA 1
ATOM 2390 C C . THR A 1 294 ? 52.091 21.004 -39.823 1.00 82.12 294 THR A C 1
ATOM 2392 O O . THR A 1 294 ? 51.606 21.901 -39.140 1.00 82.12 294 THR A O 1
ATOM 2395 N N . ALA A 1 295 ? 53.080 21.233 -40.696 1.00 83.06 295 ALA A N 1
ATOM 2396 C CA . ALA A 1 295 ? 53.662 22.561 -40.896 1.00 83.06 295 ALA A CA 1
ATOM 2397 C C . ALA A 1 295 ? 52.615 23.595 -41.355 1.00 83.06 295 ALA A C 1
ATOM 2399 O O . ALA A 1 295 ? 52.595 24.714 -40.842 1.00 83.06 295 ALA A O 1
ATOM 2400 N N . ILE A 1 296 ? 51.702 23.212 -42.258 1.00 82.50 296 ILE A N 1
ATOM 2401 C CA . ILE A 1 296 ? 50.605 24.079 -42.721 1.00 82.50 296 ILE A CA 1
ATOM 2402 C C . ILE A 1 296 ? 49.637 24.411 -41.578 1.00 82.50 296 ILE A C 1
ATOM 2404 O O . ILE A 1 296 ? 49.218 25.560 -41.454 1.00 82.50 296 ILE A O 1
ATOM 2408 N N . LYS A 1 297 ? 49.301 23.447 -40.708 1.00 81.31 297 LYS A N 1
ATOM 2409 C CA . LYS A 1 297 ? 48.460 23.709 -39.525 1.00 81.31 297 LYS A CA 1
ATOM 2410 C C . LYS A 1 297 ? 49.119 24.716 -38.576 1.00 81.31 297 LYS A C 1
ATOM 2412 O O . LYS A 1 297 ? 48.452 25.658 -38.163 1.00 81.31 297 LYS A O 1
ATOM 2417 N N . THR A 1 298 ? 50.417 24.581 -38.307 1.00 80.69 298 THR A N 1
ATOM 2418 C CA . THR A 1 298 ? 51.167 25.515 -37.445 1.00 80.69 298 THR A CA 1
ATOM 2419 C C . THR A 1 298 ? 51.271 26.923 -38.052 1.00 80.69 298 THR A C 1
ATOM 2421 O O . THR A 1 298 ? 51.202 27.929 -37.345 1.00 80.69 298 THR A O 1
ATOM 2424 N N . LEU A 1 299 ? 51.397 27.021 -39.379 1.00 81.00 299 LEU A N 1
ATOM 2425 C CA . LEU A 1 299 ? 51.375 28.299 -40.104 1.00 81.00 299 LEU A CA 1
ATOM 2426 C C . LEU A 1 299 ? 49.989 28.967 -40.073 1.00 81.00 299 LEU A C 1
ATOM 2428 O O . LEU A 1 299 ? 49.899 30.187 -39.962 1.00 81.00 299 LEU A O 1
ATOM 2432 N N . LEU A 1 300 ? 48.907 28.183 -40.112 1.00 79.88 300 LEU A N 1
ATOM 2433 C CA . LEU A 1 300 ? 47.534 28.694 -40.007 1.00 79.88 300 LEU A CA 1
ATOM 2434 C C . LEU A 1 300 ? 47.178 29.190 -38.598 1.00 79.88 300 LEU A C 1
ATOM 2436 O O . LEU A 1 300 ? 46.298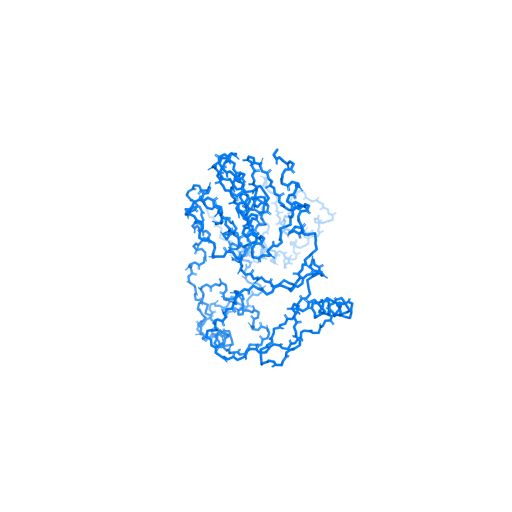 30.037 -38.461 1.00 79.88 300 LEU A O 1
ATOM 2440 N N . GLU A 1 301 ? 47.862 28.700 -37.559 1.00 74.38 301 GLU A N 1
ATOM 2441 C CA . GLU A 1 301 ? 47.727 29.218 -36.188 1.00 74.38 301 GLU A CA 1
ATOM 2442 C C . GLU A 1 301 ? 48.379 30.600 -36.012 1.00 74.38 301 GLU A C 1
ATOM 2444 O O . GLU A 1 301 ? 47.964 31.368 -35.145 1.00 74.38 301 GLU A O 1
ATOM 2449 N N . THR A 1 302 ? 49.381 30.934 -36.834 1.00 72.88 302 THR A N 1
ATOM 2450 C CA . THR A 1 302 ? 50.138 32.197 -36.747 1.00 72.88 302 THR A CA 1
ATOM 2451 C C . THR A 1 302 ? 49.685 33.248 -37.761 1.00 72.88 302 THR A C 1
ATOM 2453 O O . THR A 1 302 ? 49.694 34.438 -37.447 1.00 72.88 302 THR A O 1
ATOM 2456 N N . THR A 1 303 ? 49.233 32.835 -38.947 1.00 70.81 303 THR A N 1
ATOM 2457 C CA . THR A 1 303 ? 48.700 33.722 -39.991 1.00 70.81 303 THR A CA 1
ATOM 2458 C C . THR A 1 303 ? 47.510 33.065 -40.700 1.00 70.81 303 THR A C 1
ATOM 2460 O O . THR A 1 303 ? 47.687 32.013 -41.319 1.00 70.81 303 THR A O 1
ATOM 2463 N N . PRO A 1 304 ? 46.298 33.650 -40.658 1.00 71.69 304 PRO A N 1
ATOM 2464 C CA . PRO A 1 304 ? 45.162 33.114 -41.400 1.00 71.69 304 PRO A CA 1
ATOM 2465 C C . PRO A 1 304 ? 45.391 33.301 -42.907 1.00 71.69 304 PRO A C 1
ATOM 2467 O O . PRO A 1 304 ? 45.651 34.409 -43.371 1.00 71.69 304 PRO A O 1
ATOM 2470 N N . HIS A 1 305 ? 45.303 32.211 -43.669 1.00 65.44 305 HIS A N 1
ATOM 2471 C CA . HIS A 1 305 ? 45.495 32.198 -45.120 1.00 65.44 305 HIS A CA 1
ATOM 2472 C C . HIS A 1 305 ? 44.185 31.809 -45.819 1.00 65.44 305 HIS A C 1
ATOM 2474 O O . HIS A 1 305 ? 43.615 30.767 -45.507 1.00 65.44 305 HIS A O 1
ATOM 2480 N N . ASP A 1 306 ? 43.756 32.581 -46.823 1.00 64.38 306 ASP A N 1
ATOM 2481 C CA . ASP A 1 306 ? 42.447 32.426 -47.497 1.00 64.38 306 ASP A CA 1
ATOM 2482 C C . ASP A 1 306 ? 42.208 31.079 -48.207 1.00 64.38 306 ASP A C 1
ATOM 2484 O O . ASP A 1 306 ? 41.085 30.766 -48.591 1.00 64.38 306 ASP A O 1
ATOM 2488 N N . SER A 1 307 ? 43.246 30.267 -48.415 1.00 75.94 307 SER A N 1
ATOM 2489 C CA . SER A 1 307 ? 43.150 29.033 -49.207 1.00 75.94 307 SER A CA 1
ATOM 2490 C C . SER A 1 307 ? 42.969 27.754 -48.387 1.00 75.94 307 SER A C 1
ATOM 2492 O O . SER A 1 307 ? 42.607 26.728 -48.966 1.00 75.94 307 SER A O 1
ATOM 2494 N N . HIS A 1 308 ? 43.216 27.777 -47.072 1.00 83.31 308 HIS A N 1
ATOM 2495 C CA . HIS A 1 308 ? 43.189 26.577 -46.231 1.00 83.31 308 HIS A CA 1
ATOM 2496 C C . HIS A 1 308 ? 42.451 26.824 -44.914 1.00 83.31 308 HIS A C 1
ATOM 2498 O O . HIS A 1 308 ? 42.666 27.831 -44.247 1.00 83.31 308 HIS A O 1
ATOM 2504 N N . ILE A 1 309 ? 41.612 25.868 -44.513 1.00 83.06 309 ILE A N 1
ATOM 2505 C CA . ILE A 1 309 ? 40.791 25.952 -43.302 1.00 83.06 309 ILE A CA 1
ATOM 2506 C C . ILE A 1 309 ? 40.893 24.669 -42.481 1.00 83.06 309 ILE A C 1
ATOM 2508 O O . ILE A 1 309 ? 40.925 23.562 -43.017 1.00 83.06 309 ILE A O 1
ATOM 2512 N N . VAL A 1 310 ? 40.921 24.805 -41.156 1.00 80.94 310 VAL A N 1
ATOM 2513 C CA . VAL A 1 310 ? 40.893 23.665 -40.235 1.00 80.94 310 VAL A CA 1
ATOM 2514 C C . VAL A 1 310 ? 39.481 23.504 -39.677 1.00 80.94 310 VAL A C 1
ATOM 2516 O O . VAL A 1 310 ? 38.977 24.381 -38.979 1.00 80.94 310 VAL A O 1
ATOM 2519 N N . LYS A 1 311 ? 38.838 22.365 -39.958 1.00 78.12 311 LYS A N 1
ATOM 2520 C CA . LYS A 1 311 ? 37.512 22.001 -39.427 1.00 78.12 311 LYS A CA 1
ATOM 2521 C C . LYS A 1 311 ? 37.618 20.679 -38.682 1.00 78.12 311 LYS A C 1
ATOM 2523 O O . LYS A 1 311 ? 38.169 19.716 -39.207 1.00 78.12 311 LYS A O 1
ATOM 2528 N N . ASN A 1 312 ? 37.112 20.619 -37.449 1.00 73.38 312 ASN A N 1
ATOM 2529 C CA . ASN A 1 312 ? 37.170 19.415 -36.607 1.00 73.38 312 ASN A CA 1
ATOM 2530 C C . ASN A 1 312 ? 38.583 18.792 -36.532 1.00 73.38 312 ASN A C 1
ATOM 2532 O O . ASN A 1 312 ? 38.735 17.578 -36.605 1.00 73.38 312 ASN A O 1
ATOM 2536 N N . LYS A 1 313 ? 39.624 19.633 -36.411 1.00 77.75 313 LYS A N 1
ATOM 2537 C CA . LYS A 1 313 ? 41.056 19.251 -36.376 1.00 77.75 313 LYS A CA 1
ATOM 2538 C C . LYS A 1 313 ? 41.631 18.651 -37.675 1.00 77.75 313 LYS A C 1
ATOM 2540 O O . LYS A 1 313 ? 42.818 18.312 -37.704 1.00 77.75 313 LYS A O 1
ATOM 2545 N N . LEU A 1 314 ? 40.847 18.568 -38.751 1.00 82.38 314 LEU A N 1
ATOM 2546 C CA . LEU A 1 314 ? 41.300 18.175 -40.088 1.00 82.38 314 LEU A CA 1
ATOM 2547 C C . LEU A 1 314 ? 41.544 19.402 -40.974 1.00 82.38 314 LEU A C 1
ATOM 2549 O O . LEU A 1 314 ? 40.825 20.395 -40.877 1.00 82.38 314 LEU A O 1
ATOM 2553 N N . LEU A 1 315 ? 42.562 19.322 -41.831 1.00 85.69 315 LEU A N 1
ATOM 2554 C CA . LEU A 1 315 ? 42.905 20.360 -42.803 1.00 85.69 315 LEU A CA 1
ATOM 2555 C C . LEU A 1 315 ? 42.088 20.200 -44.093 1.00 85.69 315 LEU A C 1
ATOM 2557 O O . LEU A 1 315 ? 42.042 19.109 -44.666 1.00 85.69 315 LEU A O 1
ATOM 2561 N N . TYR A 1 316 ? 41.507 21.301 -44.559 1.00 86.25 316 TYR A N 1
ATOM 2562 C CA . TYR A 1 316 ? 40.783 21.432 -45.821 1.00 86.25 316 TYR A CA 1
ATOM 2563 C C . TYR A 1 316 ? 41.393 22.559 -46.662 1.00 86.25 316 TYR A C 1
ATOM 2565 O O . TYR A 1 316 ? 41.974 23.502 -46.123 1.00 86.25 316 TYR A O 1
ATOM 2573 N N . LYS A 1 317 ? 41.236 22.471 -47.983 1.00 86.69 317 LYS A N 1
ATOM 2574 C CA . LYS A 1 317 ? 41.617 23.496 -48.956 1.00 86.69 317 LYS A CA 1
ATOM 2575 C C . LYS A 1 317 ? 40.369 23.995 -49.675 1.00 86.69 317 LYS A C 1
ATOM 2577 O O . LYS A 1 317 ? 39.612 23.186 -50.212 1.00 86.69 317 LYS A O 1
ATOM 2582 N N . THR A 1 318 ? 40.167 25.305 -49.7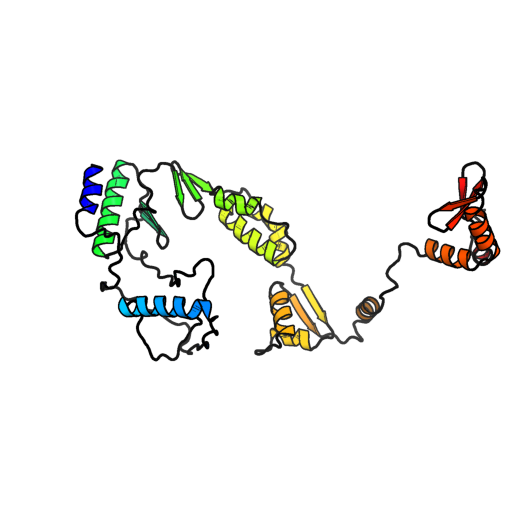08 1.00 84.00 318 THR A N 1
ATOM 2583 C CA . THR A 1 318 ? 39.004 25.912 -50.361 1.00 84.00 318 THR A CA 1
ATOM 2584 C C . THR A 1 318 ? 39.315 26.156 -51.838 1.00 84.00 318 THR A C 1
ATOM 2586 O O . THR A 1 318 ? 40.238 26.893 -52.183 1.00 84.00 318 THR A O 1
ATOM 2589 N N . VAL A 1 319 ? 38.554 25.514 -52.729 1.00 84.62 319 VAL A N 1
ATOM 2590 C CA . VAL A 1 319 ? 38.660 25.655 -54.191 1.00 84.62 319 VAL A CA 1
ATOM 2591 C C . VAL A 1 319 ? 37.268 25.939 -54.745 1.00 84.62 319 VAL A C 1
ATOM 2593 O O . VAL A 1 319 ? 36.343 25.165 -54.507 1.00 84.62 319 VAL A O 1
ATOM 2596 N N . ASN A 1 320 ? 37.101 27.045 -55.479 1.00 70.12 320 ASN A N 1
ATOM 2597 C CA . ASN A 1 320 ? 35.831 27.432 -56.112 1.00 70.12 320 ASN A CA 1
ATOM 2598 C C . ASN A 1 320 ? 34.620 27.341 -55.157 1.00 70.12 320 ASN A C 1
ATOM 2600 O O . ASN A 1 320 ? 33.581 26.798 -55.521 1.00 70.12 320 ASN A O 1
ATOM 2604 N N . VAL A 1 321 ? 34.765 27.857 -53.925 1.00 74.31 321 VAL A N 1
ATOM 2605 C CA . VAL A 1 321 ? 33.726 27.878 -52.865 1.00 74.31 321 VAL A CA 1
ATOM 2606 C C . VAL A 1 321 ? 33.455 26.509 -52.204 1.00 74.31 321 VAL A C 1
ATOM 2608 O O . VAL A 1 321 ? 32.639 26.408 -51.292 1.00 74.31 321 VAL A O 1
ATOM 2611 N N . THR A 1 322 ? 34.176 25.453 -52.589 1.00 76.94 322 THR A N 1
ATOM 2612 C CA . THR A 1 322 ? 34.068 24.119 -51.972 1.00 76.94 322 THR A CA 1
ATOM 2613 C C . THR A 1 322 ? 35.287 23.782 -51.121 1.00 76.94 322 THR A C 1
ATOM 2615 O O . THR A 1 322 ? 36.426 23.981 -51.542 1.00 76.94 322 THR A O 1
ATOM 2618 N N . ASP A 1 323 ? 35.049 23.249 -49.922 1.00 83.38 323 ASP A N 1
ATOM 2619 C CA . ASP A 1 323 ? 36.111 22.823 -49.011 1.00 83.38 323 ASP A CA 1
ATOM 2620 C C . ASP A 1 323 ? 36.460 21.355 -49.249 1.00 83.38 323 ASP A C 1
ATOM 2622 O O . ASP A 1 323 ? 35.694 20.448 -48.916 1.00 83.38 323 ASP A O 1
ATOM 2626 N N . LEU A 1 324 ? 37.641 21.120 -49.814 1.00 83.94 324 LEU A N 1
ATOM 2627 C CA . LEU A 1 324 ? 38.148 19.788 -50.121 1.00 83.94 324 LEU A CA 1
ATOM 2628 C C . LEU A 1 324 ? 39.073 19.312 -49.004 1.00 83.94 324 LEU A C 1
ATOM 2630 O O . LEU A 1 324 ? 39.964 20.043 -48.573 1.00 83.94 324 LEU A O 1
ATOM 2634 N N . LEU A 1 325 ? 38.867 18.086 -48.522 1.00 82.62 325 LEU A N 1
ATOM 2635 C CA . LEU A 1 325 ? 39.723 17.492 -47.497 1.00 82.62 325 LEU A CA 1
ATOM 2636 C C . LEU A 1 325 ? 41.133 17.285 -48.060 1.00 82.62 325 LEU A C 1
ATOM 2638 O O . LEU A 1 325 ? 41.296 16.662 -49.108 1.00 82.62 325 LEU A O 1
ATOM 2642 N N . VAL A 1 326 ? 42.151 17.768 -47.346 1.00 84.06 326 VAL A N 1
ATOM 2643 C CA . VAL A 1 326 ? 43.546 17.513 -47.719 1.00 84.06 326 VAL A CA 1
ATOM 2644 C C . VAL A 1 326 ? 43.899 16.081 -47.323 1.00 84.06 326 VAL A C 1
ATOM 2646 O O . VAL A 1 326 ? 43.900 15.731 -46.141 1.00 84.06 326 VAL A O 1
ATOM 2649 N N . VAL A 1 327 ? 44.168 15.239 -48.316 1.00 82.19 327 VAL A N 1
ATOM 2650 C CA . VAL A 1 327 ? 44.508 13.825 -48.123 1.00 82.19 327 VAL A CA 1
ATOM 2651 C C . VAL A 1 327 ? 46.033 13.689 -47.998 1.00 82.19 327 VAL A C 1
ATOM 2653 O O . VAL A 1 327 ? 46.728 14.082 -48.934 1.00 82.19 327 VAL A O 1
ATOM 2656 N N . PRO A 1 328 ? 46.552 13.114 -46.895 1.00 82.81 328 PRO A N 1
ATOM 2657 C CA . PRO A 1 328 ? 47.976 12.805 -46.733 1.00 82.81 328 PRO A CA 1
ATOM 2658 C C . PRO A 1 328 ? 48.500 11.848 -47.802 1.00 82.81 328 PRO A C 1
ATOM 2660 O O . PRO A 1 328 ? 47.758 10.968 -48.251 1.00 82.81 328 PRO A O 1
ATOM 2663 N N . ASP A 1 329 ? 49.784 11.960 -48.143 1.00 78.31 329 ASP A N 1
ATOM 2664 C CA . ASP A 1 329 ? 50.416 11.163 -49.207 1.00 78.31 329 ASP A CA 1
ATOM 2665 C C . ASP A 1 329 ? 50.246 9.647 -48.999 1.00 78.31 329 ASP A C 1
ATOM 2667 O O . ASP A 1 329 ? 49.912 8.918 -49.934 1.00 78.31 329 ASP A O 1
ATOM 2671 N N . GLU A 1 330 ? 50.340 9.170 -47.753 1.00 74.75 330 GLU A N 1
ATOM 2672 C CA . GLU A 1 330 ? 50.149 7.752 -47.401 1.00 74.75 330 GLU A CA 1
ATOM 2673 C C . GLU A 1 330 ? 48.742 7.215 -47.721 1.00 74.75 330 GLU A C 1
ATOM 2675 O O . GLU A 1 330 ? 48.556 6.015 -47.930 1.00 74.75 330 GLU A O 1
ATOM 2680 N N . MET A 1 331 ? 47.731 8.088 -47.765 1.00 72.44 331 MET A N 1
ATOM 2681 C CA . MET A 1 331 ? 46.339 7.706 -48.018 1.00 72.44 331 MET A CA 1
ATOM 2682 C C . MET A 1 331 ? 45.921 7.886 -49.482 1.00 72.44 331 MET A C 1
ATOM 2684 O O . MET A 1 331 ? 44.850 7.407 -49.859 1.00 72.44 331 MET A O 1
ATOM 2688 N N . GLN A 1 332 ? 46.751 8.513 -50.324 1.00 71.81 332 GLN A N 1
ATOM 2689 C CA . GLN A 1 332 ? 46.424 8.767 -51.734 1.00 71.81 332 GLN A CA 1
ATOM 2690 C C . GLN A 1 332 ? 46.272 7.476 -52.552 1.00 71.81 332 GLN A C 1
ATOM 2692 O O . GLN A 1 332 ? 45.430 7.419 -53.448 1.00 71.81 332 GLN A O 1
ATOM 2697 N N . ALA A 1 333 ? 47.017 6.417 -52.212 1.00 66.31 333 ALA A N 1
ATOM 2698 C CA . ALA A 1 333 ? 46.936 5.114 -52.883 1.00 66.31 333 ALA A CA 1
ATOM 2699 C C . ALA A 1 333 ? 45.595 4.384 -52.657 1.00 66.31 333 ALA A C 1
ATOM 2701 O O . ALA A 1 333 ? 45.217 3.527 -53.451 1.00 66.31 333 ALA A O 1
ATOM 2702 N N . ASN A 1 334 ? 44.862 4.741 -51.597 1.00 61.44 334 ASN A N 1
ATOM 2703 C CA . ASN A 1 334 ? 43.594 4.109 -51.221 1.00 61.44 334 ASN A CA 1
ATOM 2704 C C . ASN A 1 334 ? 42.364 4.836 -51.787 1.00 61.44 334 ASN A C 1
ATOM 2706 O O . ASN A 1 334 ? 41.230 4.421 -51.542 1.00 61.44 334 ASN A O 1
ATOM 2710 N N . ILE A 1 335 ? 42.565 5.924 -52.534 1.00 63.50 335 ILE A N 1
ATOM 2711 C CA . ILE A 1 335 ? 41.476 6.681 -53.147 1.00 63.50 335 ILE A CA 1
ATOM 2712 C C . ILE A 1 335 ? 41.155 6.058 -54.500 1.00 63.50 335 ILE A C 1
ATOM 2714 O O . ILE A 1 335 ? 41.929 6.163 -55.452 1.00 63.50 335 ILE A O 1
ATOM 2718 N N . GLN A 1 336 ? 39.977 5.444 -54.611 1.00 53.91 336 GLN A N 1
ATOM 2719 C CA . GLN A 1 336 ? 39.423 5.104 -55.917 1.00 53.91 336 GLN A CA 1
ATOM 2720 C C . GLN A 1 336 ? 39.137 6.406 -56.672 1.00 53.91 336 GLN A C 1
ATOM 2722 O O . GLN A 1 336 ? 38.253 7.175 -56.295 1.00 53.91 336 GLN A O 1
ATOM 2727 N N . LYS A 1 337 ? 39.901 6.674 -57.735 1.00 48.25 337 LYS A N 1
ATOM 2728 C CA . LYS A 1 337 ? 39.590 7.758 -58.667 1.00 48.25 337 LYS A CA 1
ATOM 2729 C C . LYS A 1 337 ? 38.326 7.357 -59.425 1.00 48.25 337 LYS A C 1
ATOM 2731 O O . LYS A 1 337 ? 38.389 6.489 -60.292 1.00 48.25 337 LYS A O 1
ATOM 2736 N N . SER A 1 338 ? 37.188 7.956 -59.074 1.00 35.31 338 SER A N 1
ATOM 2737 C CA . SER A 1 338 ? 35.999 7.903 -59.927 1.00 35.31 338 SER A CA 1
ATOM 2738 C C . SER 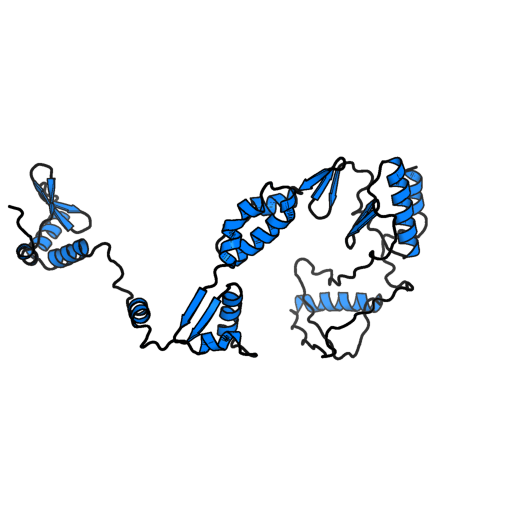A 1 338 ? 36.390 8.503 -61.272 1.00 35.31 338 SER A C 1
ATOM 2740 O O . SER A 1 338 ? 36.792 9.666 -61.326 1.00 35.31 338 SER A O 1
ATOM 2742 N N . THR A 1 339 ? 36.358 7.675 -62.311 1.00 34.72 339 THR A N 1
ATOM 2743 C CA . THR A 1 339 ? 36.467 8.117 -63.705 1.00 34.72 339 THR A CA 1
ATOM 2744 C C . THR A 1 339 ? 35.167 8.767 -64.139 1.00 34.72 339 THR A C 1
ATOM 2746 O O . THR A 1 339 ? 34.118 8.403 -63.552 1.00 34.72 339 THR A O 1
#

Radius of gyration: 37.1 Å; chains: 1; bounding box: 89×58×98 Å

Foldseek 3Di:
DVVVVVVVVVPPLADPDDLLDDDDPDDDDDDDPDPDADDDDEDDDDPVLVVLVVVQVVVCVVSVVDDDDDDSHDDYDDADPVPSPDDDDQDAPDPPDPDPDDAWDDDRLDIDGHDDPVVRVVVVVVVSVVCSVRSNHDDPVPDDPDDQWDQDPQWIQHPNDIHGHPVLVVCLVPQDDDDDLVSLVVSCVSVVVVVVVDPPVCVVNVVSVVQQVDEEEAEDQDPCLQCLQVDPDDDPVSVVVNVVCVSHNYHYHYDHVVVVVVVVVVVPDPPPPCVPQPPVVVQLVLCVVAPVSVVVVVVCVVDPDPQWDADPNFIWGADPNDTHGDGHPVCPVVDDPDD

InterPro domains:
  IPR041373 Reverse transcriptase, RNase H-like domain [PF17917] (211-248)
  IPR043128 Reverse transcriptase/Diguanylate cyclase domain [G3DSA:3.30.70.270] (78-160)
  IPR043128 Reverse transcriptase/Diguanylate cyclase domain [G3DSA:3.30.70.270] (167-247)
  IPR043502 DNA/RNA polymerase superfamily [SSF56672] (26-255)

Secondary structure (DSSP, 8-state):
-HHHHHHHTTSTTS-SS-------S-------S-----B-PPP---HHHHHHHHHHHHHHHHTTSS-----S-B------TTSTT---------S-----TTSEEEETTEEEE---HHHHHHHHHHHHHHHHHTTPPP-TTT---S-SEEEETTEEEETTEEEE-HHHHHHHHTPPP--SHHHHHHHHHHHHHTGGGSTTHHHHHHHHHHTTT--EEEEES-HHHHTTTT-SS--HHHHHHHHHHTTS-EEEEE--GGG-HHHHHHHS-SSS--TT-HHHHHHHHHHHH-HHHHHHHHHHHHS--TTEEEETTEEEEEETTEEEE---HHHHTT-----

Organism: Trichonephila clavipes (NCBI:txid2585209)